Protein AF-A0A4P5V3B8-F1 (afdb_monomer)

Mean predicted aligned error: 10.24 Å

Sequence (265 aa):
MTEMAHPVAQIATASLPHTSARVLYAIPGIWTDTWFDEPDAWWAWVCTFAGWSMDDWHRFRSRWATAGSDARRLLSIETGITFFDWRRLPGGSTFASVDRAVATVAADLRLMNPGTSVTLIGHSKGGSVIKHLLIAAHRATETDLPVPWDGGATLRHGICIDAPLDLIREAGSIMFGIRPRIWPASRPGVPVACATINNWYDPSGGRLAGVPNYQVRTWNDNFHPWPPHGMKSGLARRVLGDLGAGPSLVVTNADTVSLSSSVSG

Structure (mmCIF, N/CA/C/O backbone):
data_AF-A0A4P5V3B8-F1
#
_entry.id   AF-A0A4P5V3B8-F1
#
loop_
_atom_site.group_PDB
_atom_site.id
_atom_site.type_symbol
_atom_site.label_atom_id
_atom_site.label_alt_id
_atom_site.label_comp_id
_atom_site.label_asym_id
_atom_site.label_entity_id
_atom_site.label_seq_id
_atom_site.pdbx_PDB_ins_code
_atom_site.Cartn_x
_atom_site.Cartn_y
_atom_site.Cartn_z
_atom_site.occupancy
_atom_site.B_iso_or_equiv
_atom_site.auth_seq_id
_atom_site.auth_comp_id
_atom_site.auth_asym_id
_atom_site.auth_atom_id
_atom_site.pdbx_PDB_model_num
ATOM 1 N N . MET A 1 1 ? -38.284 33.968 -39.971 1.00 41.19 1 MET A N 1
ATOM 2 C CA . MET A 1 1 ? -37.162 33.035 -40.193 1.00 41.19 1 MET A CA 1
ATOM 3 C C . MET A 1 1 ? -36.468 32.893 -38.859 1.00 41.19 1 MET A C 1
ATOM 5 O O . MET A 1 1 ? -35.780 33.812 -38.444 1.00 41.19 1 MET A O 1
ATOM 9 N N . THR A 1 2 ? -36.793 31.829 -38.138 1.00 38.84 2 THR A N 1
ATOM 10 C CA . THR A 1 2 ? -36.410 31.621 -36.739 1.00 38.84 2 THR A CA 1
ATOM 11 C C . THR A 1 2 ? -35.733 30.259 -36.700 1.00 38.84 2 THR A C 1
ATOM 13 O O . THR A 1 2 ? -36.395 29.245 -36.909 1.00 38.84 2 THR A O 1
ATOM 16 N N . GLU A 1 3 ? -34.408 30.250 -36.556 1.00 34.34 3 GLU A N 1
ATOM 17 C CA . GLU A 1 3 ? -33.619 29.029 -36.390 1.00 34.34 3 GLU A CA 1
ATOM 18 C C . GLU A 1 3 ? -34.042 28.329 -35.099 1.00 34.34 3 GLU A C 1
ATOM 20 O O . GLU A 1 3 ? -33.964 28.894 -34.008 1.00 34.34 3 GLU A O 1
ATOM 25 N N . MET A 1 4 ? -34.524 27.095 -35.234 1.00 37.69 4 MET A N 1
ATOM 26 C CA . MET A 1 4 ? -34.794 26.227 -34.099 1.00 37.69 4 MET A CA 1
ATOM 27 C C . MET A 1 4 ? -33.488 25.575 -33.656 1.00 37.69 4 MET A C 1
ATOM 29 O O . MET A 1 4 ? -32.886 24.796 -34.392 1.00 37.69 4 MET A O 1
ATOM 33 N N . ALA A 1 5 ? -33.071 25.893 -32.433 1.00 38.62 5 ALA A N 1
ATOM 34 C CA . ALA A 1 5 ? -32.013 25.189 -31.733 1.00 38.62 5 ALA A CA 1
ATOM 35 C C . ALA A 1 5 ? -32.397 23.710 -31.556 1.00 38.62 5 ALA A C 1
ATOM 37 O O . ALA A 1 5 ? -33.456 23.386 -31.013 1.00 38.62 5 ALA A O 1
ATOM 38 N N . HIS A 1 6 ? -31.527 22.810 -32.012 1.00 36.12 6 HIS A N 1
ATOM 39 C CA . HIS A 1 6 ? -31.638 21.384 -31.732 1.00 36.12 6 HIS A CA 1
ATOM 40 C C . HIS A 1 6 ? -31.463 21.122 -30.227 1.00 36.12 6 HIS A C 1
ATOM 42 O O . HIS A 1 6 ? -30.529 21.657 -29.623 1.00 36.12 6 HIS A O 1
ATOM 48 N N . PRO A 1 7 ? -32.299 20.274 -29.604 1.00 38.28 7 PRO A N 1
ATOM 49 C CA . PRO A 1 7 ? -32.068 19.853 -28.234 1.00 38.28 7 PRO A CA 1
ATOM 50 C C . PRO A 1 7 ? -30.856 18.916 -28.202 1.00 38.28 7 PRO A C 1
ATOM 52 O O . PRO A 1 7 ? -30.884 17.812 -28.747 1.00 38.28 7 PRO A O 1
ATOM 55 N N . VAL A 1 8 ? -29.781 19.370 -27.557 1.00 38.56 8 VAL A N 1
ATOM 56 C CA . VAL A 1 8 ? -28.660 18.519 -27.153 1.00 38.56 8 VAL A CA 1
ATOM 57 C C . VAL A 1 8 ? -29.218 17.502 -26.166 1.00 38.56 8 VAL A C 1
ATOM 59 O O . VAL A 1 8 ? -29.580 17.848 -25.041 1.00 38.56 8 VAL A O 1
ATOM 62 N N . ALA A 1 9 ? -29.327 16.252 -26.608 1.00 37.16 9 ALA A N 1
ATOM 63 C CA . ALA A 1 9 ? -29.662 15.139 -25.742 1.00 37.16 9 ALA A CA 1
ATOM 64 C C . ALA A 1 9 ? -28.636 15.094 -24.601 1.00 37.16 9 ALA A C 1
ATOM 66 O O . ALA A 1 9 ? -27.455 14.814 -24.816 1.00 37.16 9 ALA A O 1
ATOM 67 N N . GLN A 1 10 ? -29.093 15.403 -23.386 1.00 33.84 10 GLN A N 1
ATOM 68 C CA . GLN A 1 10 ? -28.376 15.095 -22.160 1.00 33.84 10 GLN A CA 1
ATOM 69 C C . GLN A 1 10 ? -28.166 13.583 -22.132 1.00 33.84 10 GLN A C 1
ATOM 71 O O . GLN A 1 10 ? -29.083 12.819 -21.833 1.00 33.84 10 GLN A O 1
ATOM 76 N N . ILE A 1 11 ? -26.953 13.143 -22.466 1.00 35.41 11 ILE A N 1
ATOM 77 C CA . ILE A 1 11 ? -26.503 11.802 -22.125 1.00 35.41 11 ILE A CA 1
ATOM 78 C C . ILE A 1 11 ? -26.427 11.797 -20.605 1.00 35.41 11 ILE A C 1
ATOM 80 O O . ILE A 1 11 ? -25.498 12.341 -20.009 1.00 35.41 11 ILE A O 1
ATOM 84 N N . ALA A 1 12 ? -27.463 11.236 -19.988 1.00 33.16 12 ALA A N 1
ATOM 85 C CA . ALA A 1 12 ? -27.434 10.837 -18.601 1.00 33.16 12 ALA A CA 1
ATOM 86 C C . ALA A 1 12 ? -26.167 9.999 -18.404 1.00 33.16 12 ALA A C 1
ATOM 88 O O . ALA A 1 12 ? -26.035 8.905 -18.955 1.00 33.16 12 ALA A O 1
ATOM 89 N N . THR A 1 13 ? -25.214 10.539 -17.647 1.00 34.50 13 THR A N 1
ATOM 90 C CA . THR A 1 13 ? -24.135 9.768 -17.040 1.00 34.50 13 THR A CA 1
ATOM 91 C C . THR A 1 13 ? -24.798 8.756 -16.123 1.00 34.50 13 THR A C 1
ATOM 93 O O . THR A 1 13 ? -25.076 9.040 -14.959 1.00 34.50 13 THR A O 1
ATOM 96 N N . ALA A 1 14 ? -25.126 7.596 -16.685 1.00 35.62 14 ALA A N 1
ATOM 97 C CA . ALA A 1 14 ? -25.505 6.430 -15.926 1.00 35.62 14 ALA A CA 1
ATOM 98 C C . ALA A 1 14 ? -24.350 6.146 -14.962 1.00 35.62 14 ALA A C 1
ATOM 100 O O . ALA A 1 14 ? -23.243 5.803 -15.381 1.00 35.62 14 ALA A O 1
ATOM 101 N N . SER A 1 15 ? -24.599 6.376 -13.675 1.00 40.66 15 SER A N 1
ATOM 102 C CA . SER A 1 15 ? -23.748 5.946 -12.576 1.00 40.66 15 SER A CA 1
ATOM 103 C C . SER A 1 15 ? -23.400 4.479 -12.799 1.00 40.66 15 SER A C 1
ATOM 105 O O . SER A 1 15 ? -24.289 3.638 -12.731 1.00 40.66 15 SER A O 1
ATOM 107 N N . LEU A 1 16 ? -22.138 4.176 -13.111 1.00 36.56 16 LEU A N 1
ATOM 108 C CA . LEU A 1 16 ? -21.665 2.802 -13.271 1.00 36.56 16 LEU A CA 1
ATOM 109 C C . LEU A 1 16 ? -21.758 2.093 -11.909 1.00 36.56 16 LEU A C 1
ATOM 111 O O . LEU A 1 16 ? -20.974 2.428 -11.015 1.00 36.56 16 LEU A O 1
ATOM 115 N N . PRO A 1 17 ? -22.668 1.122 -11.700 1.00 44.53 17 PRO A N 1
ATOM 116 C CA . PRO A 1 17 ? -22.753 0.398 -10.449 1.00 44.53 17 PRO A CA 1
ATOM 117 C C . PRO A 1 17 ? -22.021 -0.934 -10.618 1.00 44.53 17 PRO A C 1
ATOM 119 O O . PRO A 1 17 ? -22.572 -1.889 -11.150 1.00 44.53 17 PRO A O 1
ATOM 122 N N . HIS A 1 18 ? -20.750 -0.945 -10.217 1.00 44.56 18 HIS A N 1
ATOM 123 C CA . HIS A 1 18 ? -20.099 -1.993 -9.417 1.00 44.56 18 HIS A CA 1
ATOM 124 C C . HIS A 1 18 ? -18.609 -1.643 -9.271 1.00 44.56 18 HIS A C 1
ATOM 126 O O . HIS A 1 18 ? -17.730 -2.195 -9.923 1.00 44.56 18 HIS A O 1
ATOM 132 N N . THR A 1 19 ? -18.336 -0.667 -8.405 1.00 55.19 19 THR A N 1
ATOM 133 C CA . THR A 1 19 ? -17.006 -0.365 -7.865 1.00 55.19 19 THR A CA 1
ATOM 134 C C . THR A 1 19 ? -16.699 -1.390 -6.778 1.00 55.19 19 THR A C 1
ATOM 136 O O . THR A 1 19 ? -17.484 -1.484 -5.833 1.00 55.19 19 THR A O 1
ATOM 139 N N . SER A 1 20 ? -15.627 -2.178 -6.887 1.00 65.25 20 SER A N 1
ATOM 140 C CA . SER A 1 20 ? -15.327 -3.218 -5.890 1.00 65.25 20 SER A CA 1
ATOM 141 C C . SER A 1 20 ? -15.399 -2.667 -4.457 1.00 65.25 20 SER A C 1
ATOM 143 O O . SER A 1 20 ? -14.688 -1.727 -4.105 1.00 65.25 20 SER A O 1
ATOM 145 N N . ALA A 1 21 ? -16.237 -3.268 -3.603 1.00 84.00 21 ALA A N 1
ATOM 146 C CA . ALA A 1 21 ? -16.385 -2.865 -2.199 1.00 84.00 21 ALA A CA 1
ATOM 147 C C . ALA A 1 21 ? -15.111 -3.121 -1.369 1.00 84.00 21 ALA A C 1
ATOM 149 O O . ALA A 1 21 ? -15.012 -2.710 -0.210 1.00 84.00 21 ALA A O 1
ATOM 150 N N . ARG A 1 22 ? -14.136 -3.828 -1.952 1.00 92.69 22 ARG A N 1
ATOM 151 C CA . ARG A 1 22 ? -12.870 -4.199 -1.333 1.00 92.69 22 ARG A CA 1
ATOM 152 C C . ARG A 1 22 ? -11.717 -3.900 -2.278 1.00 92.69 22 ARG A C 1
ATOM 154 O O . ARG A 1 22 ? -11.756 -4.288 -3.442 1.00 92.69 22 ARG A O 1
ATOM 161 N N . VAL A 1 23 ? -10.676 -3.265 -1.756 1.00 96.25 23 VAL A N 1
ATOM 162 C CA . VAL A 1 23 ? -9.493 -2.888 -2.533 1.00 96.25 23 VAL A CA 1
ATOM 163 C C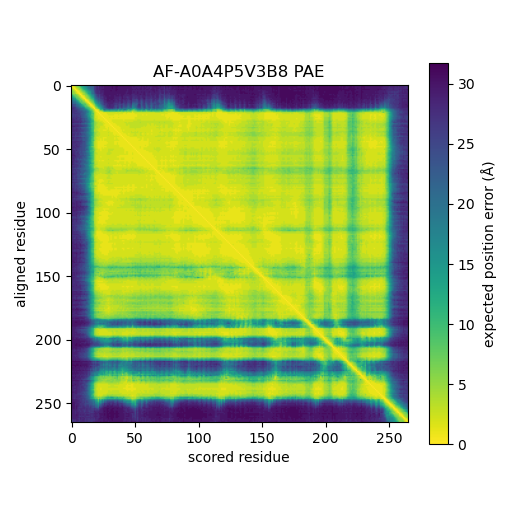 . VAL A 1 23 ? -8.231 -3.451 -1.894 1.00 96.25 23 VAL A C 1
ATOM 165 O O . VAL A 1 23 ? -8.017 -3.288 -0.690 1.00 96.25 23 VAL A O 1
ATOM 168 N N . LEU A 1 24 ? -7.382 -4.079 -2.706 1.00 97.69 24 LEU A N 1
ATOM 169 C CA . LEU A 1 24 ? -5.985 -4.343 -2.382 1.00 97.69 24 LEU A CA 1
ATOM 170 C C . LEU A 1 24 ? -5.138 -3.235 -3.003 1.00 97.69 24 LEU A C 1
ATOM 172 O O . LEU A 1 24 ? -5.093 -3.090 -4.223 1.00 97.69 24 LEU A O 1
ATOM 176 N N . TYR A 1 25 ? -4.457 -2.470 -2.158 1.00 98.25 25 TYR A N 1
ATOM 177 C CA . TYR A 1 25 ? -3.548 -1.416 -2.589 1.00 98.25 25 TYR A CA 1
ATOM 178 C C . TYR A 1 25 ? -2.114 -1.850 -2.280 1.00 98.25 25 TYR A C 1
ATOM 180 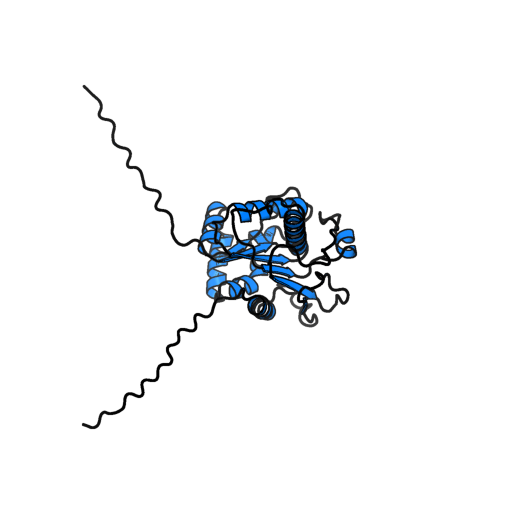O O . TYR A 1 25 ? -1.690 -1.878 -1.121 1.00 98.25 25 TYR A O 1
ATOM 188 N N . ALA A 1 26 ? -1.359 -2.171 -3.326 1.00 97.94 26 ALA A N 1
ATOM 189 C CA . ALA A 1 26 ? 0.020 -2.621 -3.232 1.00 97.94 26 ALA A CA 1
ATOM 190 C C . ALA A 1 26 ? 1.022 -1.471 -3.417 1.00 97.94 26 ALA A C 1
ATOM 192 O O . ALA A 1 26 ? 0.969 -0.728 -4.397 1.00 97.94 26 ALA A O 1
ATOM 193 N N . ILE A 1 27 ? 1.954 -1.335 -2.474 1.00 98.31 27 ILE A N 1
ATOM 194 C CA . ILE A 1 27 ? 2.962 -0.273 -2.415 1.00 98.31 27 ILE A CA 1
ATOM 195 C C . ILE A 1 27 ? 4.351 -0.925 -2.488 1.00 98.31 27 ILE A C 1
ATOM 197 O O . ILE A 1 27 ? 4.759 -1.611 -1.544 1.00 98.31 27 ILE A O 1
ATOM 201 N N . PRO A 1 28 ? 5.097 -0.759 -3.592 1.00 95.38 28 PRO A N 1
ATOM 202 C CA . PRO A 1 28 ? 6.369 -1.441 -3.769 1.00 95.38 28 PRO A CA 1
ATOM 203 C C . PRO A 1 28 ? 7.528 -0.682 -3.100 1.00 95.38 28 PRO A C 1
ATOM 205 O O . PRO A 1 28 ? 7.344 0.383 -2.505 1.00 95.38 28 PRO A O 1
ATOM 208 N N . GLY A 1 29 ? 8.719 -1.284 -3.135 1.00 93.50 29 GLY A N 1
ATOM 209 C CA . GLY A 1 29 ? 9.908 -0.838 -2.402 1.00 93.50 29 GLY A CA 1
ATOM 210 C C . GLY A 1 29 ? 10.818 0.124 -3.173 1.00 93.50 29 GLY A C 1
ATOM 211 O O . GLY A 1 29 ? 10.406 0.790 -4.113 1.00 93.50 29 GLY A O 1
ATOM 212 N N . ILE A 1 30 ? 12.089 0.185 -2.784 1.00 91.31 30 ILE A N 1
ATOM 213 C CA . ILE A 1 30 ? 13.141 0.925 -3.508 1.00 91.31 30 ILE A CA 1
ATOM 214 C C . ILE A 1 30 ? 13.493 0.169 -4.804 1.00 91.31 30 ILE A C 1
ATOM 216 O O . ILE A 1 30 ? 13.483 -1.059 -4.798 1.00 91.31 30 ILE A O 1
ATOM 220 N N . TRP A 1 31 ? 13.816 0.886 -5.889 1.00 92.62 31 TRP A N 1
ATOM 221 C CA . TRP A 1 31 ? 14.166 0.323 -7.210 1.00 92.62 31 TRP A CA 1
ATOM 222 C C . TRP A 1 31 ? 13.049 -0.507 -7.858 1.00 92.62 31 TRP A C 1
ATOM 224 O O . TRP A 1 31 ? 13.298 -1.520 -8.507 1.00 92.62 31 TRP A O 1
ATOM 234 N N . THR A 1 32 ? 11.801 -0.080 -7.677 1.00 92.75 32 THR A N 1
ATOM 235 C CA . THR A 1 32 ? 10.615 -0.818 -8.140 1.00 92.75 32 THR A CA 1
ATOM 236 C C . THR A 1 32 ? 9.685 0.013 -9.018 1.00 92.75 32 THR A C 1
ATOM 238 O O . THR A 1 32 ? 8.517 -0.330 -9.166 1.00 92.75 32 THR A O 1
ATOM 241 N N . ASP A 1 33 ? 10.173 1.096 -9.632 1.00 93.81 33 ASP A N 1
ATOM 242 C CA . ASP A 1 33 ? 9.346 1.932 -10.519 1.00 93.81 33 ASP A CA 1
ATOM 243 C C . ASP A 1 33 ? 8.686 1.110 -11.644 1.00 93.81 33 ASP A C 1
ATOM 245 O O . ASP A 1 33 ? 7.536 1.357 -12.002 1.00 93.81 33 ASP A O 1
ATOM 249 N N . THR A 1 34 ? 9.371 0.075 -12.143 1.00 92.44 34 THR A N 1
ATOM 250 C CA . THR A 1 34 ? 8.844 -0.841 -13.166 1.00 92.44 34 THR A CA 1
ATOM 251 C C . THR A 1 34 ? 7.713 -1.738 -12.667 1.00 92.44 34 THR A C 1
ATOM 253 O O . THR A 1 34 ? 6.922 -2.206 -13.478 1.00 92.44 34 THR A O 1
ATOM 256 N N . TRP A 1 35 ? 7.564 -1.956 -11.355 1.00 92.94 35 TRP A N 1
ATOM 257 C CA . TRP A 1 35 ? 6.517 -2.833 -10.810 1.00 92.94 35 TRP A CA 1
ATOM 258 C C . TRP A 1 35 ? 5.118 -2.251 -10.981 1.00 92.94 35 TRP A C 1
ATOM 260 O O . TRP A 1 35 ? 4.134 -2.977 -10.854 1.00 92.94 35 TRP A O 1
ATOM 270 N N . PHE A 1 36 ? 5.014 -0.947 -11.248 1.00 94.31 36 PHE A N 1
ATOM 271 C CA . PHE A 1 36 ? 3.742 -0.370 -11.645 1.00 94.31 36 PHE A CA 1
ATOM 272 C C . PHE A 1 36 ? 3.322 -0.848 -13.035 1.00 94.31 36 PHE A C 1
ATOM 274 O O . PHE A 1 36 ? 2.140 -1.072 -13.241 1.00 94.31 36 PHE A O 1
ATOM 281 N N . ASP A 1 37 ? 4.243 -1.014 -13.987 1.00 93.38 37 ASP A N 1
ATOM 282 C CA . ASP A 1 37 ? 3.921 -1.516 -15.331 1.00 93.38 37 ASP A CA 1
ATOM 283 C C . ASP A 1 37 ? 3.880 -3.053 -15.365 1.00 93.38 37 ASP A C 1
ATOM 285 O O . ASP A 1 37 ? 3.039 -3.648 -16.041 1.00 93.38 37 ASP A O 1
ATOM 289 N N . GLU A 1 38 ? 4.744 -3.690 -14.572 1.00 91.75 38 GLU A N 1
ATOM 290 C CA . GLU A 1 38 ? 4.935 -5.137 -14.480 1.00 91.75 38 GLU A CA 1
ATOM 291 C C . GLU A 1 38 ? 4.696 -5.627 -13.038 1.00 91.75 38 GLU A C 1
ATOM 293 O O . GLU A 1 38 ? 5.644 -5.888 -12.291 1.00 91.75 38 GLU A O 1
ATOM 298 N N . PRO A 1 39 ? 3.431 -5.781 -12.604 1.00 92.31 39 PRO A N 1
ATOM 299 C CA . PRO A 1 39 ? 3.092 -6.053 -11.205 1.00 92.31 39 PRO A CA 1
ATOM 300 C C . PRO A 1 39 ? 3.329 -7.507 -10.763 1.00 92.31 39 PRO A C 1
ATOM 302 O O . PRO A 1 39 ? 2.718 -7.969 -9.799 1.00 92.31 39 PRO A O 1
ATOM 305 N N . ASP A 1 40 ? 4.219 -8.245 -11.432 1.00 90.25 40 ASP A N 1
ATOM 306 C CA . ASP A 1 40 ? 4.459 -9.672 -11.191 1.00 90.25 40 ASP A CA 1
ATOM 307 C C . ASP A 1 40 ? 4.832 -9.993 -9.760 1.00 90.25 40 ASP A C 1
ATOM 309 O O . ASP A 1 40 ? 4.419 -11.027 -9.252 1.00 90.25 40 ASP A O 1
ATOM 313 N N . ALA A 1 41 ? 5.534 -9.101 -9.066 1.00 88.69 41 ALA A N 1
ATOM 314 C CA . ALA A 1 41 ? 5.856 -9.298 -7.657 1.00 88.69 41 ALA A CA 1
ATOM 315 C C . ALA A 1 41 ? 4.616 -9.625 -6.803 1.00 88.69 41 ALA A C 1
ATOM 317 O O . ALA A 1 41 ? 4.709 -10.351 -5.816 1.00 88.69 41 ALA A O 1
ATOM 318 N N . TRP A 1 42 ? 3.453 -9.094 -7.188 1.00 93.06 42 TRP A N 1
ATOM 319 C CA . TRP A 1 42 ? 2.217 -9.132 -6.416 1.00 93.06 42 TRP A CA 1
ATOM 320 C C . TRP A 1 42 ? 1.284 -10.286 -6.774 1.00 93.06 42 TRP A C 1
ATOM 322 O O . TRP A 1 42 ? 0.255 -10.421 -6.109 1.00 93.06 42 TRP A O 1
ATOM 332 N N . TRP A 1 43 ? 1.616 -11.121 -7.769 1.00 93.00 43 TRP A N 1
ATOM 333 C CA . TRP A 1 43 ? 0.696 -12.124 -8.328 1.00 93.00 43 TRP A CA 1
ATOM 334 C C . TRP A 1 43 ? 0.022 -12.969 -7.241 1.00 93.00 43 TRP A C 1
ATOM 336 O O . TRP A 1 43 ? -1.196 -13.121 -7.222 1.00 93.00 43 TRP A O 1
ATOM 346 N N . ALA A 1 44 ? 0.803 -13.450 -6.273 1.00 91.19 44 ALA A N 1
ATOM 347 C CA . ALA A 1 44 ? 0.341 -14.317 -5.199 1.00 91.19 44 ALA A CA 1
ATOM 348 C C . ALA A 1 44 ? -0.668 -13.625 -4.272 1.00 91.19 44 ALA A C 1
ATOM 350 O O . ALA A 1 44 ? -1.662 -14.233 -3.865 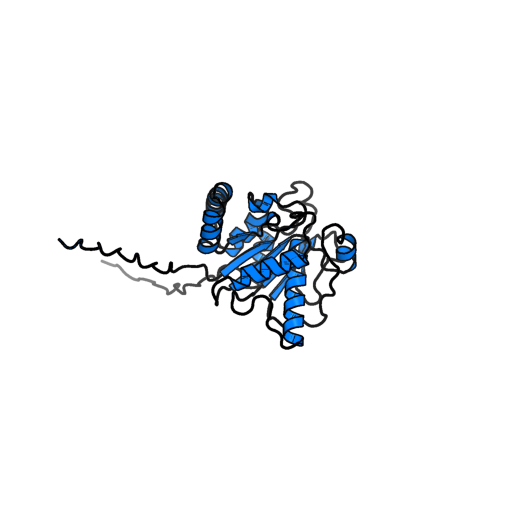1.00 91.19 44 ALA A O 1
ATOM 351 N N . TRP A 1 45 ? -0.410 -12.361 -3.939 1.00 94.94 45 TRP A N 1
ATOM 352 C CA . TRP A 1 45 ? -1.269 -11.546 -3.085 1.00 94.94 45 TRP A CA 1
ATOM 353 C C . TRP A 1 45 ? -2.552 -11.154 -3.800 1.00 94.94 45 TRP A C 1
ATOM 355 O O . TRP A 1 45 ? -3.624 -11.292 -3.219 1.00 94.94 45 TRP A O 1
ATOM 365 N N . VAL A 1 46 ? -2.448 -10.752 -5.067 1.00 95.50 46 VAL A N 1
ATOM 366 C CA . VAL A 1 46 ? -3.599 -10.430 -5.916 1.00 95.50 46 VAL A CA 1
ATOM 367 C C . VAL A 1 46 ? -4.486 -11.659 -6.093 1.00 95.50 46 VAL A C 1
ATOM 369 O O . VAL A 1 46 ? -5.674 -11.585 -5.789 1.00 95.50 46 VAL A O 1
ATOM 372 N N . CYS A 1 47 ? -3.913 -12.806 -6.477 1.00 94.00 47 CYS A N 1
ATOM 373 C CA . CYS A 1 47 ? -4.675 -14.041 -6.660 1.00 94.00 47 CYS A CA 1
ATOM 374 C C . CYS A 1 47 ? -5.398 -14.456 -5.384 1.00 94.00 47 CYS A C 1
ATOM 376 O O . CYS A 1 47 ? -6.581 -14.781 -5.402 1.00 94.00 47 CYS A O 1
ATOM 378 N N . THR A 1 48 ? -4.700 -14.400 -4.251 1.00 93.62 48 THR A N 1
ATOM 379 C CA . THR A 1 48 ? -5.286 -14.784 -2.967 1.00 93.62 48 THR A CA 1
ATOM 380 C C . THR A 1 48 ? -6.380 -13.814 -2.526 1.00 93.62 48 THR A C 1
ATOM 382 O O . THR A 1 48 ? -7.427 -14.257 -2.067 1.00 93.62 48 THR A O 1
ATOM 385 N N . PHE A 1 49 ? -6.153 -12.504 -2.646 1.00 94.94 49 PHE A N 1
ATOM 386 C CA . PHE A 1 49 ? -7.110 -11.483 -2.223 1.00 94.94 49 PHE A CA 1
ATOM 387 C C . PHE A 1 49 ? -8.385 -11.511 -3.066 1.00 94.94 49 PHE A C 1
ATOM 389 O O . PHE A 1 49 ? -9.485 -11.474 -2.518 1.00 94.94 49 PHE A O 1
ATOM 396 N N . ALA A 1 50 ? -8.227 -11.595 -4.387 1.00 93.06 50 ALA A N 1
ATOM 397 C CA . ALA A 1 50 ? -9.332 -11.560 -5.335 1.00 93.06 50 ALA A CA 1
ATOM 398 C C . ALA A 1 50 ? -9.990 -12.934 -5.557 1.00 93.06 50 ALA A C 1
ATOM 400 O O . ALA A 1 50 ? -11.043 -13.011 -6.183 1.00 93.06 50 ALA A O 1
ATOM 401 N N . GLY A 1 51 ? -9.385 -14.018 -5.056 1.00 92.62 51 GLY A N 1
ATOM 402 C CA . GLY A 1 51 ?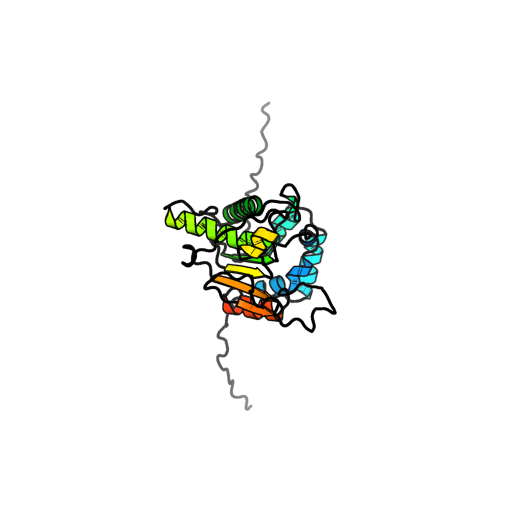 -9.828 -15.386 -5.338 1.00 92.62 51 GLY A CA 1
ATOM 403 C C . GLY A 1 51 ? -9.599 -15.801 -6.795 1.00 92.62 51 GLY A C 1
ATOM 404 O O . GLY A 1 51 ? -10.334 -16.633 -7.316 1.00 92.62 51 GLY A O 1
ATOM 405 N N . TRP A 1 52 ? -8.614 -15.199 -7.462 1.00 93.94 52 TRP A N 1
ATOM 406 C CA . TRP A 1 52 ? -8.323 -15.432 -8.874 1.00 93.94 52 TRP A CA 1
ATOM 407 C C . TRP A 1 52 ? -7.506 -16.700 -9.100 1.00 93.94 52 TRP A C 1
ATOM 409 O O . TRP A 1 52 ? -6.626 -17.057 -8.309 1.00 93.94 52 TRP A O 1
ATOM 419 N N . SER A 1 53 ? -7.768 -17.338 -10.238 1.00 93.62 53 SER A N 1
ATOM 420 C CA . SER A 1 53 ? -6.881 -18.347 -10.808 1.00 93.62 53 SER A CA 1
ATOM 421 C C . SER A 1 53 ? -5.627 -17.704 -11.420 1.00 93.62 53 SER A C 1
ATOM 423 O O . SER A 1 53 ? -5.546 -16.486 -11.601 1.00 93.62 53 SER A O 1
ATOM 425 N N . MET A 1 54 ? -4.642 -18.528 -11.792 1.00 91.56 54 MET A N 1
ATOM 426 C CA . MET A 1 54 ? -3.485 -18.045 -12.557 1.00 91.56 54 MET A CA 1
ATOM 427 C C . MET A 1 54 ? -3.886 -17.484 -13.928 1.00 91.56 54 MET A C 1
ATOM 429 O O . MET A 1 54 ? -3.289 -16.509 -14.378 1.00 91.56 54 MET A O 1
ATOM 433 N N . ASP A 1 55 ? -4.917 -18.039 -14.567 1.00 96.25 55 ASP A N 1
ATOM 434 C CA . ASP A 1 55 ? -5.403 -17.552 -15.862 1.00 96.25 55 ASP A CA 1
ATOM 435 C C . ASP A 1 55 ? -6.032 -16.159 -15.742 1.00 96.25 55 ASP A C 1
ATOM 437 O O . ASP A 1 55 ? -5.781 -15.283 -16.575 1.00 96.25 55 ASP A O 1
ATOM 441 N N . ASP A 1 56 ? -6.795 -15.918 -14.671 1.00 96.44 56 ASP A N 1
ATOM 442 C CA . ASP A 1 56 ? -7.352 -14.596 -14.365 1.00 96.44 56 ASP A CA 1
ATOM 443 C C . ASP A 1 56 ? -6.239 -13.576 -14.112 1.00 96.44 56 ASP A C 1
ATOM 445 O O . ASP A 1 56 ? -6.290 -12.460 -14.638 1.00 96.44 56 ASP A O 1
ATOM 449 N N . TRP A 1 57 ? -5.192 -13.973 -13.380 1.00 95.38 57 TRP A N 1
ATOM 450 C CA . TRP A 1 57 ? -3.999 -13.148 -13.194 1.00 95.38 57 TRP A CA 1
ATOM 451 C C . TRP A 1 57 ? -3.322 -12.808 -14.520 1.00 95.38 57 TRP A C 1
ATOM 453 O O . TRP A 1 57 ? -3.055 -11.636 -14.784 1.00 95.38 57 TRP A O 1
ATOM 463 N N . HIS A 1 58 ? -3.063 -13.797 -15.377 1.00 95.50 58 HIS A N 1
ATOM 464 C CA . HIS A 1 58 ? -2.426 -13.561 -16.671 1.00 95.50 58 HIS A CA 1
ATOM 465 C C . HIS A 1 58 ? -3.269 -12.639 -17.559 1.00 95.50 58 HIS A C 1
ATOM 467 O O . HIS A 1 58 ? -2.723 -11.726 -18.187 1.00 95.50 58 HIS A O 1
ATOM 473 N N . ARG A 1 59 ? -4.598 -12.805 -17.555 1.00 96.31 59 ARG A N 1
ATOM 474 C CA . ARG A 1 59 ? -5.527 -11.919 -18.269 1.00 96.31 59 ARG A CA 1
ATOM 475 C C . ARG A 1 59 ? -5.475 -10.493 -17.724 1.00 96.31 59 ARG A C 1
ATOM 477 O O . ARG A 1 59 ? -5.342 -9.550 -18.505 1.00 96.31 59 ARG A O 1
ATOM 484 N N . PHE A 1 60 ? -5.560 -10.325 -16.405 1.00 96.88 60 PHE A N 1
ATOM 485 C CA . PHE A 1 60 ? -5.455 -9.020 -15.752 1.00 96.88 60 PHE A CA 1
ATOM 486 C C . PHE A 1 60 ? -4.120 -8.345 -16.070 1.00 96.88 60 PHE A C 1
ATOM 488 O O . PHE A 1 60 ? -4.103 -7.211 -16.543 1.00 96.88 60 PHE A O 1
ATOM 495 N N . ARG A 1 61 ? -3.006 -9.056 -15.876 1.00 95.69 61 ARG A N 1
ATOM 496 C CA . ARG A 1 61 ? -1.652 -8.554 -16.121 1.00 95.69 61 ARG A CA 1
ATOM 497 C C . ARG A 1 61 ? -1.470 -8.113 -17.571 1.00 95.69 61 ARG A C 1
ATOM 499 O O . ARG A 1 61 ? -0.919 -7.044 -17.809 1.00 95.69 61 ARG A O 1
ATOM 506 N N . SER A 1 62 ? -1.932 -8.909 -18.536 1.00 95.56 62 SER A N 1
ATOM 507 C CA . SER A 1 62 ? -1.830 -8.575 -19.962 1.00 95.56 62 SER A CA 1
ATOM 508 C C . SER A 1 62 ? -2.592 -7.286 -20.303 1.00 95.56 62 SER A C 1
ATOM 510 O O . SER A 1 62 ? -2.043 -6.398 -20.964 1.00 95.56 62 SER A O 1
ATOM 512 N N . ARG A 1 63 ? -3.819 -7.134 -19.776 1.00 96.25 63 ARG A N 1
ATOM 513 C CA . ARG A 1 63 ? -4.600 -5.888 -19.889 1.00 96.25 63 ARG A CA 1
ATOM 514 C C . ARG A 1 63 ? -3.873 -4.718 -19.228 1.00 96.25 63 ARG A C 1
ATOM 516 O O . ARG A 1 63 ? -3.793 -3.645 -19.810 1.00 96.25 63 ARG A O 1
ATOM 523 N N . TRP A 1 64 ? -3.329 -4.920 -18.031 1.00 96.62 64 TRP A N 1
ATOM 524 C CA . TRP A 1 64 ? -2.645 -3.879 -17.268 1.00 96.62 64 TRP A CA 1
ATOM 525 C C . TRP A 1 64 ? -1.394 -3.356 -17.984 1.00 96.62 64 TRP A C 1
ATOM 527 O O . TRP A 1 64 ? -1.253 -2.148 -18.174 1.00 96.62 64 TRP A O 1
ATOM 537 N N . ALA A 1 65 ? -0.517 -4.256 -18.433 1.00 93.12 65 ALA A N 1
ATOM 538 C CA . ALA A 1 65 ? 0.757 -3.909 -19.061 1.00 93.12 65 ALA A CA 1
ATOM 539 C C . ALA A 1 65 ? 0.576 -3.066 -20.334 1.00 93.12 65 ALA A C 1
ATOM 541 O O . ALA A 1 65 ? 1.357 -2.152 -20.587 1.00 93.12 65 ALA A O 1
ATOM 542 N N . THR A 1 66 ? -0.486 -3.328 -21.099 1.00 93.12 66 THR A N 1
ATOM 543 C CA . THR A 1 66 ? -0.779 -2.642 -22.369 1.00 93.12 66 THR A CA 1
ATOM 544 C C . THR A 1 66 ? -1.693 -1.422 -22.224 1.00 93.12 66 THR A C 1
ATOM 546 O O . THR A 1 66 ? -1.785 -0.608 -23.141 1.00 93.12 66 THR A O 1
ATOM 549 N N . ALA A 1 67 ? -2.365 -1.265 -21.082 1.00 93.56 67 ALA A N 1
ATOM 550 C CA . ALA A 1 67 ? -3.283 -0.162 -20.834 1.00 93.56 67 ALA A CA 1
ATOM 551 C C . ALA A 1 67 ? -2.553 1.168 -20.574 1.00 93.56 67 ALA A C 1
ATOM 553 O O . ALA A 1 67 ? -1.575 1.226 -19.830 1.00 93.56 67 ALA A O 1
ATOM 554 N N . GLY A 1 68 ? -3.094 2.262 -21.122 1.00 93.06 68 GLY A N 1
ATOM 555 C CA . GLY A 1 68 ? -2.742 3.624 -20.710 1.00 93.06 68 GLY A CA 1
ATOM 556 C C . GLY A 1 68 ? -3.320 3.987 -19.334 1.00 93.06 68 GLY A C 1
ATOM 557 O O . GLY A 1 68 ? -4.128 3.246 -18.770 1.00 93.06 68 GLY A O 1
ATOM 558 N N . SER A 1 69 ? -2.944 5.150 -18.797 1.00 90.19 69 SER A N 1
ATOM 559 C CA . SER A 1 69 ? -3.269 5.561 -17.419 1.00 90.19 69 SER A CA 1
ATOM 560 C C . SER A 1 69 ? -4.764 5.522 -17.083 1.00 90.19 69 SER A C 1
ATOM 562 O O . SER A 1 69 ? -5.141 4.976 -16.047 1.00 90.19 69 SER A O 1
ATOM 564 N N . ASP A 1 70 ? -5.628 6.035 -17.964 1.00 92.06 70 ASP A N 1
ATOM 565 C CA . ASP A 1 70 ? -7.078 6.029 -17.730 1.00 92.06 70 ASP A CA 1
ATOM 566 C C . ASP A 1 70 ? -7.663 4.616 -17.738 1.00 92.06 70 ASP A C 1
ATOM 568 O O . ASP A 1 70 ? -8.491 4.278 -16.891 1.00 92.06 70 ASP A O 1
ATOM 572 N N . ALA A 1 71 ? -7.191 3.762 -18.648 1.00 93.38 71 ALA A N 1
ATOM 573 C CA . ALA A 1 71 ? -7.618 2.371 -18.724 1.00 93.38 71 ALA A CA 1
ATOM 574 C C . ALA A 1 71 ? -7.147 1.566 -17.501 1.00 93.38 71 ALA A C 1
ATOM 576 O O . ALA A 1 71 ? -7.916 0.768 -16.970 1.00 93.38 71 ALA A O 1
ATOM 577 N N . ARG A 1 72 ? -5.934 1.821 -16.990 1.00 95.06 72 ARG A N 1
ATOM 578 C CA . ARG A 1 72 ? -5.451 1.233 -15.727 1.00 95.06 72 ARG A CA 1
ATOM 579 C C . ARG A 1 72 ? -6.278 1.697 -14.534 1.00 95.06 72 ARG A C 1
ATOM 581 O O . ARG A 1 72 ? -6.651 0.875 -13.705 1.00 95.06 72 ARG A O 1
ATOM 588 N N . ARG A 1 73 ? -6.642 2.983 -14.473 1.00 91.81 73 ARG A N 1
ATOM 589 C CA . ARG A 1 73 ? -7.534 3.514 -13.429 1.00 91.81 73 ARG A CA 1
ATOM 590 C C . ARG A 1 73 ? -8.895 2.819 -13.446 1.00 91.81 73 ARG A C 1
ATOM 592 O O . ARG A 1 73 ? -9.379 2.414 -12.393 1.00 91.81 73 ARG A O 1
ATOM 599 N N . LEU A 1 74 ? -9.502 2.661 -14.623 1.00 91.81 74 LEU A N 1
ATOM 600 C CA . LEU A 1 74 ? -10.768 1.934 -14.770 1.00 91.81 74 LEU A CA 1
ATOM 601 C C . LEU A 1 74 ? -10.623 0.463 -14.368 1.00 91.81 74 LEU A C 1
ATOM 603 O O . LEU A 1 74 ? -11.469 -0.049 -13.642 1.00 91.81 74 LEU A O 1
ATOM 607 N N . LEU A 1 75 ? -9.525 -0.186 -14.761 1.00 94.19 75 LEU A N 1
ATOM 608 C CA . LEU A 1 75 ? -9.235 -1.570 -14.395 1.00 94.19 75 LEU A CA 1
ATOM 609 C C . LEU A 1 75 ? -9.057 -1.738 -12.876 1.00 94.19 75 LEU A C 1
ATOM 611 O O . LEU A 1 75 ? -9.559 -2.706 -12.308 1.00 94.19 75 LEU A O 1
ATOM 615 N N . SER A 1 76 ? -8.416 -0.783 -12.195 1.00 93.75 76 SER A N 1
ATOM 616 C CA . SER A 1 76 ? -8.332 -0.765 -10.728 1.00 93.75 76 SER A CA 1
ATOM 617 C C . SER A 1 76 ? -9.699 -0.642 -10.060 1.00 93.75 76 SER A C 1
ATOM 619 O O . SER A 1 76 ? -9.954 -1.317 -9.066 1.00 93.75 76 SER A O 1
ATOM 621 N N . ILE A 1 77 ? -10.597 0.179 -10.609 1.00 91.06 77 ILE A N 1
ATOM 622 C CA . ILE A 1 77 ? -11.969 0.330 -10.101 1.00 91.06 77 ILE A CA 1
ATOM 623 C C . ILE A 1 77 ? -12.782 -0.961 -10.306 1.00 91.06 77 ILE A C 1
ATOM 625 O O . ILE A 1 77 ? -13.472 -1.397 -9.383 1.00 91.06 77 ILE A O 1
ATOM 629 N N . GLU A 1 78 ? -12.679 -1.568 -11.494 1.00 91.56 78 GLU A N 1
ATOM 630 C CA . GLU A 1 78 ? -13.353 -2.820 -11.882 1.00 91.56 78 GLU A CA 1
ATOM 631 C C . GLU A 1 78 ? -12.933 -3.983 -10.972 1.00 91.56 78 GLU A C 1
ATOM 633 O O . GLU A 1 78 ? -13.767 -4.745 -10.494 1.00 91.56 78 GLU A O 1
ATOM 638 N N . THR A 1 79 ? -11.631 -4.109 -10.712 1.00 93.62 79 THR A N 1
ATOM 639 C CA . THR A 1 79 ? -11.054 -5.290 -10.045 1.00 93.62 79 THR A CA 1
ATOM 640 C C . THR A 1 79 ? -10.806 -5.114 -8.553 1.00 93.62 79 THR A C 1
ATOM 642 O O . THR A 1 79 ? -10.598 -6.097 -7.844 1.00 93.62 79 THR A O 1
ATOM 645 N N . GLY A 1 80 ? -10.779 -3.875 -8.061 1.00 94.69 80 GLY A N 1
ATOM 646 C CA . GLY A 1 80 ? -10.318 -3.567 -6.711 1.00 94.69 80 GLY A CA 1
ATOM 647 C C . GLY A 1 80 ? -8.812 -3.779 -6.511 1.00 94.69 80 GLY A C 1
ATOM 648 O O . GLY A 1 80 ? -8.369 -3.889 -5.369 1.00 94.69 80 GLY A O 1
ATOM 649 N N . ILE A 1 81 ? -8.015 -3.857 -7.581 1.00 96.94 81 ILE A N 1
ATOM 650 C CA . ILE A 1 81 ? -6.557 -4.022 -7.505 1.00 96.94 81 ILE A CA 1
ATOM 651 C C . ILE A 1 81 ? -5.865 -2.723 -7.915 1.00 96.94 81 ILE A C 1
ATOM 653 O O . ILE A 1 81 ? -5.989 -2.264 -9.052 1.00 96.94 81 ILE A O 1
ATOM 657 N N . THR A 1 82 ? -5.095 -2.147 -6.995 1.00 96.06 82 THR A N 1
ATOM 658 C CA . THR A 1 82 ? -4.392 -0.875 -7.198 1.00 96.06 82 THR A CA 1
ATOM 659 C C . THR A 1 82 ? -2.913 -1.024 -6.870 1.00 96.06 82 THR A C 1
ATOM 661 O O . THR A 1 82 ? -2.552 -1.589 -5.837 1.00 96.06 82 THR A O 1
ATOM 664 N N . PHE A 1 83 ? -2.052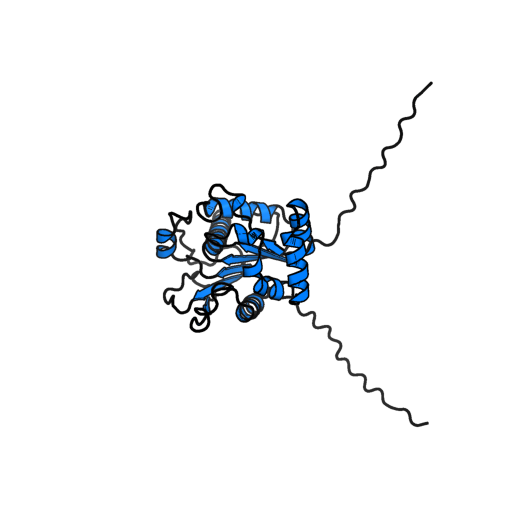 -0.464 -7.719 1.00 97.25 83 PHE A N 1
ATOM 665 C CA . PHE A 1 83 ? -0.608 -0.397 -7.498 1.00 97.25 83 PHE A CA 1
ATOM 666 C C . PHE A 1 83 ? -0.169 1.058 -7.329 1.00 97.25 83 PHE A C 1
ATOM 668 O O . PHE A 1 83 ? -0.561 1.927 -8.109 1.00 97.25 83 PHE A O 1
ATOM 675 N N . PHE A 1 84 ? 0.657 1.327 -6.319 1.00 97.88 84 PHE A N 1
ATOM 676 C CA . PHE A 1 84 ? 1.269 2.637 -6.130 1.00 97.88 84 PHE A CA 1
ATOM 677 C C . PHE A 1 84 ? 2.285 2.915 -7.243 1.00 97.88 84 PHE A C 1
ATOM 679 O O . PHE A 1 84 ? 3.222 2.138 -7.425 1.00 97.88 84 PHE A O 1
ATOM 686 N N . ASP A 1 85 ? 2.148 4.048 -7.933 1.00 97.00 85 ASP A N 1
ATOM 687 C CA . ASP A 1 85 ? 3.157 4.523 -8.883 1.00 97.00 85 ASP A CA 1
ATOM 688 C C . ASP A 1 85 ? 4.108 5.519 -8.207 1.00 97.00 85 ASP A C 1
ATOM 690 O O . ASP A 1 85 ? 3.773 6.692 -8.012 1.00 97.00 85 ASP A O 1
ATOM 694 N N . TRP A 1 86 ? 5.318 5.066 -7.873 1.00 97.56 86 TRP A N 1
ATOM 695 C CA . TRP A 1 86 ? 6.355 5.926 -7.302 1.00 97.56 86 TRP A CA 1
ATOM 696 C C . TRP A 1 86 ? 6.790 7.063 -8.231 1.00 97.56 86 TRP A C 1
ATOM 698 O O . TRP A 1 86 ? 7.251 8.094 -7.739 1.00 97.56 86 TRP A O 1
ATOM 708 N N . ARG A 1 87 ? 6.599 6.936 -9.548 1.00 96.50 87 ARG A N 1
ATOM 709 C CA . ARG A 1 87 ? 6.982 7.955 -10.540 1.00 96.50 87 ARG A CA 1
ATOM 710 C C . ARG A 1 87 ? 6.112 9.209 -10.458 1.00 96.50 87 ARG A C 1
ATOM 712 O O . ARG A 1 87 ? 6.498 10.252 -10.975 1.00 96.50 87 ARG A O 1
ATOM 719 N N . ARG A 1 88 ? 4.980 9.146 -9.741 1.00 95.56 88 ARG A N 1
ATOM 720 C CA . ARG A 1 88 ? 4.181 10.324 -9.348 1.00 95.56 88 ARG A CA 1
ATOM 721 C C . ARG A 1 88 ? 4.953 11.268 -8.423 1.00 95.56 88 ARG A C 1
ATOM 723 O O . ARG A 1 88 ? 4.533 12.407 -8.230 1.00 95.56 88 ARG A O 1
ATOM 730 N N . LEU A 1 89 ? 6.042 10.798 -7.814 1.00 97.62 89 LEU A N 1
ATOM 731 C CA . LEU A 1 89 ? 6.822 11.540 -6.835 1.00 97.62 89 LEU A CA 1
ATOM 732 C C . LEU A 1 89 ? 8.213 11.900 -7.374 1.00 97.62 89 LEU A C 1
ATOM 734 O O . LEU A 1 89 ? 8.863 11.071 -8.016 1.00 97.62 89 LEU A O 1
ATOM 738 N N . PRO A 1 90 ? 8.732 13.100 -7.051 1.00 96.31 90 PRO A N 1
ATOM 739 C CA . PRO A 1 90 ? 10.107 13.461 -7.377 1.00 96.31 90 PRO A CA 1
ATOM 740 C C . PRO A 1 90 ? 11.105 12.445 -6.810 1.00 96.31 90 PRO A C 1
ATOM 742 O O . PRO A 1 90 ? 11.081 12.145 -5.615 1.00 96.31 90 PRO A O 1
ATOM 745 N N . GLY A 1 91 ? 11.988 11.936 -7.671 1.00 94.88 91 GLY A N 1
ATOM 746 C CA . GLY A 1 91 ? 13.006 10.946 -7.309 1.00 94.88 91 GLY A CA 1
ATOM 747 C C . GLY A 1 91 ? 12.568 9.481 -7.415 1.00 94.88 91 GLY A C 1
ATOM 748 O O . GLY A 1 91 ? 13.390 8.606 -7.131 1.00 94.88 91 GLY A O 1
ATOM 749 N N . GLY A 1 92 ? 11.318 9.211 -7.815 1.00 97.25 92 GLY A N 1
ATOM 750 C CA . GLY A 1 92 ? 10.801 7.856 -8.031 1.00 97.25 92 GLY A CA 1
ATOM 751 C C . GLY A 1 92 ? 10.932 6.956 -6.803 1.00 97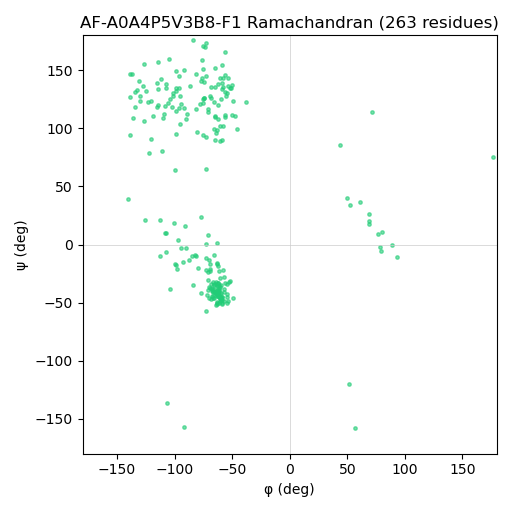.25 92 GLY A C 1
ATOM 752 O O . GLY A 1 92 ? 11.077 7.417 -5.666 1.00 97.25 92 GLY A O 1
ATOM 753 N N . SER A 1 93 ? 10.922 5.646 -7.022 1.00 95.81 93 SER A N 1
ATOM 754 C CA . SER A 1 93 ? 10.977 4.655 -5.941 1.00 95.81 93 SER A CA 1
ATOM 755 C C . SER A 1 93 ? 12.249 4.773 -5.099 1.00 95.81 93 SER A C 1
ATOM 757 O O . SER A 1 93 ? 12.232 4.524 -3.890 1.00 95.81 93 SER A O 1
ATOM 759 N N . THR A 1 94 ? 13.340 5.240 -5.706 1.00 95.56 94 THR A N 1
ATOM 760 C CA . THR A 1 94 ? 14.651 5.350 -5.066 1.00 95.56 94 THR A CA 1
ATOM 761 C C . THR A 1 94 ? 14.707 6.480 -4.043 1.00 95.56 94 THR A C 1
ATOM 763 O O . THR A 1 94 ? 14.979 6.233 -2.868 1.00 95.56 94 THR A O 1
ATOM 766 N N . PHE A 1 95 ? 14.407 7.713 -4.454 1.00 96.12 95 PHE A N 1
ATOM 767 C CA . PHE A 1 95 ? 14.694 8.905 -3.645 1.00 96.12 95 PHE A CA 1
ATOM 768 C C . PHE A 1 95 ? 13.452 9.634 -3.134 1.00 96.12 95 PHE A C 1
ATOM 770 O O . PHE A 1 95 ? 13.579 10.504 -2.271 1.00 96.12 95 PHE A O 1
ATOM 777 N N . ALA A 1 96 ? 12.249 9.287 -3.608 1.00 96.94 96 ALA A N 1
ATOM 778 C CA . ALA A 1 96 ? 11.038 9.948 -3.137 1.00 96.94 96 ALA A CA 1
ATOM 779 C C . ALA A 1 96 ? 10.869 9.797 -1.622 1.00 96.94 96 ALA A C 1
ATOM 781 O O . ALA A 1 96 ? 11.092 8.729 -1.049 1.00 96.94 96 ALA A O 1
ATOM 782 N N . SER A 1 97 ? 10.436 10.871 -0.966 1.00 97.06 97 SER A N 1
ATOM 783 C CA . SER A 1 97 ? 10.176 10.854 0.471 1.00 97.06 97 SER A CA 1
ATOM 784 C C . SER A 1 97 ? 8.971 9.972 0.810 1.00 97.06 97 SER A C 1
ATOM 786 O O . SER A 1 97 ? 7.907 10.108 0.202 1.00 97.06 97 SER A O 1
ATOM 788 N N . VAL A 1 98 ? 9.104 9.142 1.850 1.00 97.31 98 VAL A N 1
ATOM 789 C CA . VAL A 1 98 ? 7.985 8.372 2.418 1.00 97.31 98 VAL A CA 1
ATOM 790 C C . VAL A 1 98 ? 6.850 9.295 2.861 1.00 97.31 98 VAL A C 1
ATOM 792 O O . VAL A 1 98 ? 5.696 8.978 2.609 1.00 97.31 98 VAL A O 1
ATOM 795 N N . ASP A 1 99 ? 7.139 10.470 3.427 1.00 96.25 99 ASP A N 1
ATOM 796 C CA . ASP A 1 99 ? 6.096 11.412 3.863 1.00 96.25 99 ASP A CA 1
ATOM 797 C C . ASP A 1 99 ? 5.257 11.930 2.667 1.00 96.25 99 ASP A C 1
ATOM 799 O O . ASP A 1 99 ? 4.045 12.116 2.782 1.00 96.25 99 ASP A O 1
ATOM 803 N N . ARG A 1 100 ? 5.867 12.098 1.482 1.00 97.00 100 ARG A N 1
ATOM 804 C CA . ARG A 1 100 ? 5.147 12.452 0.240 1.00 97.00 100 ARG A CA 1
ATOM 805 C C . ARG A 1 100 ? 4.298 11.288 -0.276 1.00 97.00 100 ARG A C 1
ATOM 807 O O . ARG A 1 100 ? 3.177 11.509 -0.734 1.00 97.00 100 ARG A O 1
ATOM 814 N N . ALA A 1 101 ? 4.806 10.061 -0.177 1.00 98.06 101 ALA A N 1
ATOM 815 C CA . ALA A 1 101 ? 4.044 8.862 -0.519 1.00 98.06 101 ALA A CA 1
ATOM 816 C C . ALA A 1 101 ? 2.848 8.660 0.416 1.00 98.06 101 ALA A C 1
ATOM 818 O O . ALA A 1 101 ? 1.754 8.398 -0.065 1.00 98.06 101 ALA A O 1
ATOM 819 N N . VAL A 1 102 ? 3.012 8.892 1.722 1.00 97.81 102 VAL A N 1
ATOM 820 C CA . VAL A 1 102 ? 1.917 8.877 2.708 1.00 97.81 102 VAL A CA 1
ATOM 821 C C . VAL A 1 102 ? 0.823 9.866 2.323 1.00 97.81 102 VAL A C 1
ATOM 823 O O . VAL A 1 102 ? -0.342 9.485 2.274 1.00 97.81 102 VAL A O 1
ATOM 826 N N . ALA A 1 103 ? 1.183 11.112 1.998 1.00 97.12 103 ALA A N 1
ATOM 827 C CA . ALA A 1 103 ? 0.211 12.116 1.563 1.00 97.12 103 ALA A CA 1
ATOM 828 C C . ALA A 1 103 ? -0.523 11.699 0.276 1.00 97.12 103 ALA A C 1
ATOM 830 O O . ALA A 1 103 ? -1.720 11.933 0.139 1.00 97.12 103 ALA A O 1
ATOM 831 N N . THR A 1 104 ? 0.184 11.043 -0.644 1.00 97.62 104 THR A N 1
ATOM 832 C CA . THR A 1 104 ? -0.386 10.553 -1.906 1.00 97.62 104 THR A CA 1
ATOM 833 C C . THR A 1 104 ? -1.348 9.391 -1.674 1.00 97.62 104 THR A C 1
ATOM 835 O O . THR A 1 104 ? -2.462 9.417 -2.183 1.00 97.62 104 THR A O 1
ATOM 838 N N . VAL A 1 105 ? -0.966 8.410 -0.853 1.00 97.81 105 VAL A N 1
ATOM 839 C CA . VAL A 1 105 ? -1.842 7.292 -0.476 1.00 97.81 105 VAL A CA 1
ATOM 840 C C . VAL A 1 105 ? -3.069 7.805 0.275 1.00 97.81 105 VAL A C 1
ATOM 842 O O . VAL A 1 105 ? -4.178 7.394 -0.036 1.00 97.81 105 VAL A O 1
ATOM 845 N N . ALA A 1 106 ? -2.908 8.743 1.212 1.00 96.56 106 ALA A N 1
ATOM 846 C CA . ALA A 1 106 ? -4.038 9.354 1.910 1.00 96.56 106 ALA A CA 1
ATOM 847 C C . ALA A 1 106 ? -4.999 10.072 0.945 1.00 96.56 106 ALA A C 1
ATOM 849 O O . ALA A 1 106 ? -6.214 9.926 1.073 1.00 96.56 106 ALA A O 1
ATOM 850 N N . ALA A 1 107 ? -4.474 10.800 -0.046 1.00 96.06 107 ALA A N 1
ATOM 851 C CA . ALA A 1 107 ? -5.290 11.432 -1.079 1.00 96.06 107 ALA A CA 1
ATOM 852 C C . ALA A 1 107 ? -6.038 10.398 -1.934 1.00 96.06 107 ALA A C 1
ATOM 854 O O . ALA A 1 107 ? -7.233 10.558 -2.171 1.00 96.06 107 ALA A O 1
ATOM 855 N N . ASP A 1 108 ? -5.372 9.315 -2.339 1.00 95.44 108 ASP A N 1
ATOM 856 C CA . ASP A 1 108 ? -6.005 8.240 -3.104 1.00 95.44 108 ASP A CA 1
ATOM 857 C C . ASP A 1 108 ? -7.128 7.567 -2.294 1.00 95.44 108 ASP A C 1
ATOM 859 O O . ASP A 1 108 ? -8.220 7.367 -2.819 1.00 95.44 108 ASP A O 1
ATOM 863 N N . LEU A 1 109 ? -6.901 7.277 -1.006 1.00 95.12 109 LEU A N 1
ATOM 864 C CA . LEU A 1 109 ? -7.918 6.725 -0.100 1.00 95.12 109 LEU A CA 1
ATOM 865 C C . LEU A 1 109 ? -9.113 7.670 0.069 1.00 95.12 109 LEU A C 1
ATOM 867 O O . LEU A 1 109 ? -10.254 7.212 0.100 1.00 95.12 109 LEU A O 1
ATOM 871 N N . ARG A 1 110 ? -8.868 8.982 0.147 1.00 94.00 110 ARG A N 1
ATOM 872 C CA . ARG A 1 11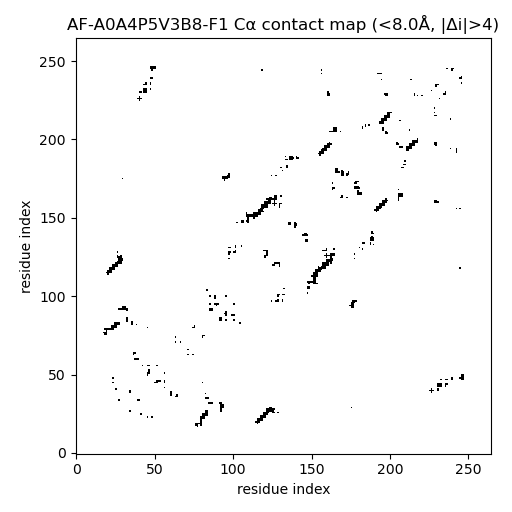0 ? -9.919 10.002 0.265 1.00 94.00 110 ARG A CA 1
ATOM 873 C C . ARG A 1 110 ? -10.798 10.094 -0.985 1.00 94.00 110 ARG A C 1
ATOM 875 O O . ARG A 1 110 ? -11.972 10.425 -0.877 1.00 94.00 110 ARG A O 1
ATOM 882 N N . LEU A 1 111 ? -10.234 9.829 -2.163 1.00 91.88 111 LEU A N 1
ATOM 883 C CA . LEU A 1 111 ? -10.952 9.864 -3.443 1.00 91.88 111 LEU A CA 1
ATOM 884 C C . LEU A 1 111 ? -11.761 8.589 -3.725 1.00 91.88 111 LEU A C 1
ATOM 886 O O . LEU A 1 111 ? -12.535 8.559 -4.681 1.00 91.88 111 LEU A O 1
ATOM 890 N N . MET A 1 112 ? -11.584 7.532 -2.930 1.00 91.56 112 MET A N 1
ATOM 891 C CA . MET A 1 112 ? -12.391 6.318 -3.039 1.00 91.56 112 MET A CA 1
ATOM 892 C C . MET A 1 112 ? -13.789 6.526 -2.452 1.00 91.56 112 MET A C 1
ATOM 894 O O . MET A 1 112 ? -13.974 7.287 -1.504 1.00 91.56 112 MET A O 1
ATOM 898 N N . ASN A 1 113 ? -14.766 5.786 -2.983 1.00 88.69 113 ASN A N 1
ATOM 899 C CA . ASN A 1 113 ? -16.141 5.839 -2.498 1.00 88.69 113 ASN A CA 1
ATOM 900 C C . ASN A 1 113 ? -16.214 5.488 -0.999 1.00 88.69 113 ASN A C 1
ATOM 902 O O . ASN A 1 113 ? -15.630 4.469 -0.592 1.00 88.69 113 ASN A O 1
ATOM 906 N N . PRO A 1 114 ? -16.985 6.250 -0.199 1.00 87.00 114 PRO A N 1
ATOM 907 C CA . PRO A 1 114 ? -17.330 5.859 1.161 1.00 87.00 114 PRO A CA 1
ATOM 908 C C . PRO A 1 114 ? -17.883 4.429 1.195 1.00 87.00 114 PRO A C 1
ATOM 910 O O . PRO A 1 114 ? -18.693 4.044 0.354 1.00 87.00 114 PRO A O 1
ATOM 913 N N . GLY A 1 115 ? -17.414 3.620 2.145 1.00 85.00 115 GLY A N 1
ATOM 914 C CA . GLY A 1 115 ? -17.763 2.195 2.250 1.00 85.00 115 GLY A CA 1
ATOM 915 C C . GLY A 1 115 ? -16.793 1.234 1.550 1.00 85.00 115 GLY A C 1
ATOM 916 O O . GLY A 1 115 ? -16.833 0.034 1.824 1.00 85.00 115 GLY A O 1
ATOM 917 N N . THR A 1 116 ? -15.861 1.733 0.730 1.00 91.31 116 THR A N 1
ATOM 918 C CA . THR A 1 116 ? -14.763 0.914 0.187 1.00 91.31 116 THR A CA 1
ATOM 919 C C . THR A 1 116 ? -13.845 0.461 1.320 1.00 91.31 116 THR A C 1
ATOM 921 O O . THR A 1 116 ? -13.290 1.288 2.042 1.00 91.31 116 THR A O 1
ATOM 924 N N . SER A 1 117 ? -13.658 -0.847 1.483 1.00 93.31 117 SER A N 1
ATOM 925 C CA . SER A 1 117 ? -12.751 -1.421 2.483 1.00 93.31 117 SER A CA 1
ATOM 926 C C . SER A 1 117 ? -11.376 -1.696 1.882 1.00 93.31 117 SER A C 1
ATOM 928 O O . SER A 1 117 ? -11.251 -2.482 0.945 1.00 93.31 117 SER A O 1
ATOM 930 N N . VAL A 1 118 ? -10.327 -1.089 2.434 1.00 95.75 118 VAL A N 1
ATOM 931 C CA . VAL A 1 118 ? -8.971 -1.164 1.870 1.00 95.75 118 VAL A CA 1
ATOM 932 C C . VAL A 1 118 ? -8.055 -2.053 2.706 1.00 95.75 118 VAL A C 1
ATOM 934 O O . VAL A 1 118 ? -7.993 -1.952 3.932 1.00 95.75 118 VAL A O 1
ATOM 937 N N . THR A 1 119 ? -7.307 -2.903 2.008 1.00 97.62 119 THR A N 1
ATOM 938 C CA . THR A 1 119 ? -6.150 -3.653 2.505 1.00 97.62 119 THR A CA 1
ATOM 939 C C . THR A 1 119 ? -4.904 -3.058 1.862 1.00 97.62 119 THR A C 1
ATOM 941 O O . THR A 1 119 ? -4.726 -3.171 0.650 1.00 97.62 119 THR A O 1
ATOM 944 N N . LEU A 1 120 ? -4.051 -2.409 2.653 1.00 98.12 120 LEU A N 1
ATOM 945 C CA . LEU A 1 120 ? -2.743 -1.958 2.184 1.00 98.12 120 LEU A CA 1
ATOM 946 C C . LEU A 1 120 ? -1.731 -3.089 2.343 1.00 98.12 120 LEU A C 1
ATOM 948 O O . LEU A 1 120 ? -1.661 -3.724 3.398 1.00 98.12 120 LEU A O 1
ATOM 952 N N . ILE A 1 121 ? -0.903 -3.287 1.327 1.00 97.56 121 ILE A N 1
ATOM 953 C CA . ILE A 1 121 ? 0.257 -4.169 1.394 1.00 97.56 121 ILE A CA 1
ATOM 954 C C . ILE A 1 121 ? 1.492 -3.433 0.889 1.00 97.56 121 ILE A C 1
ATOM 956 O O . ILE A 1 121 ? 1.477 -2.835 -0.181 1.00 97.56 121 ILE A O 1
ATOM 960 N N . GLY A 1 122 ? 2.558 -3.436 1.680 1.00 96.25 122 GLY A N 1
ATOM 961 C CA . GLY A 1 122 ? 3.749 -2.636 1.440 1.00 96.25 122 GLY A CA 1
ATOM 962 C C . GLY A 1 122 ? 5.007 -3.479 1.535 1.00 96.25 122 GLY A C 1
ATOM 963 O O . GLY A 1 122 ? 5.253 -4.085 2.575 1.00 96.25 122 GLY A O 1
ATOM 964 N N . HIS A 1 123 ? 5.818 -3.487 0.480 1.00 93.44 123 HIS A N 1
ATOM 965 C CA . HIS A 1 123 ? 7.117 -4.163 0.464 1.00 93.44 123 HIS A CA 1
ATOM 966 C C . HIS A 1 123 ? 8.250 -3.166 0.717 1.00 93.44 123 HIS A C 1
ATOM 968 O O . HIS A 1 123 ? 8.282 -2.100 0.098 1.00 93.44 123 HIS A O 1
ATOM 974 N N . SER A 1 124 ? 9.203 -3.511 1.587 1.00 92.12 124 SER A N 1
ATOM 975 C CA . SER A 1 124 ? 10.372 -2.687 1.901 1.00 92.12 124 SER A CA 1
ATOM 976 C C . SER A 1 124 ? 9.951 -1.255 2.274 1.00 92.12 124 SER A C 1
ATOM 978 O O . SER A 1 124 ? 9.151 -1.059 3.192 1.00 92.12 124 SER A O 1
ATOM 980 N N . LYS A 1 125 ? 10.405 -0.241 1.532 1.00 94.62 125 LYS A N 1
ATOM 981 C CA . LYS A 1 125 ? 9.990 1.165 1.677 1.00 94.62 125 LYS A CA 1
ATOM 982 C C . LYS A 1 125 ? 8.472 1.378 1.642 1.00 94.62 125 LYS A C 1
ATOM 984 O O . LYS A 1 125 ? 7.972 2.249 2.352 1.00 94.62 125 LYS A O 1
ATOM 989 N N . GLY A 1 126 ? 7.723 0.571 0.890 1.00 96.06 126 GLY A N 1
ATOM 990 C CA . GLY A 1 126 ? 6.260 0.601 0.888 1.00 96.06 126 GLY A CA 1
ATOM 991 C C . GLY A 1 126 ? 5.643 0.220 2.238 1.00 96.06 126 GLY A C 1
ATOM 992 O O . GLY A 1 126 ? 4.627 0.787 2.631 1.00 96.06 126 GLY A O 1
ATOM 993 N N . GLY A 1 127 ? 6.279 -0.667 3.010 1.00 94.69 127 GLY A N 1
ATOM 994 C CA . GLY A 1 127 ? 5.852 -0.966 4.381 1.00 94.69 127 GLY A CA 1
ATOM 995 C C . GLY A 1 127 ? 6.076 0.213 5.336 1.00 94.69 127 GLY A C 1
ATOM 996 O O . GLY A 1 127 ? 5.244 0.468 6.207 1.00 94.69 127 GLY A O 1
ATOM 997 N N . SER A 1 128 ? 7.133 1.008 5.130 1.00 94.94 128 SER A N 1
ATOM 998 C CA . SER A 1 128 ? 7.334 2.263 5.872 1.00 94.94 128 SER A CA 1
ATOM 999 C C . SER A 1 128 ? 6.254 3.301 5.549 1.00 94.94 128 SER A C 1
ATOM 1001 O O . SER A 1 128 ? 5.818 4.012 6.452 1.00 94.94 128 SER A O 1
ATOM 1003 N N . VAL A 1 129 ? 5.749 3.354 4.307 1.00 97.50 129 VAL A N 1
ATOM 1004 C CA . VAL A 1 129 ? 4.585 4.197 3.952 1.00 97.50 129 VAL A CA 1
ATOM 1005 C C . VAL A 1 129 ? 3.370 3.812 4.794 1.00 97.50 129 VAL A C 1
ATOM 1007 O O . VAL A 1 129 ? 2.761 4.684 5.410 1.00 97.50 129 VAL A O 1
ATOM 1010 N N . ILE A 1 130 ? 3.057 2.516 4.895 1.00 96.00 130 ILE A N 1
ATOM 1011 C CA . ILE A 1 130 ? 1.943 2.025 5.724 1.00 96.00 130 ILE A CA 1
ATOM 1012 C C . ILE A 1 130 ? 2.157 2.400 7.192 1.00 96.00 130 ILE A C 1
ATOM 1014 O O . ILE A 1 130 ? 1.269 2.980 7.814 1.00 96.00 130 ILE A O 1
ATOM 1018 N N . LYS A 1 131 ? 3.348 2.137 7.743 1.00 93.94 131 LYS A N 1
ATOM 1019 C CA . LYS A 1 131 ? 3.687 2.503 9.126 1.00 93.94 131 LYS A CA 1
ATOM 1020 C C . LYS A 1 131 ? 3.465 3.995 9.386 1.00 93.94 131 LYS A C 1
ATOM 1022 O O . LYS A 1 131 ? 2.804 4.357 10.357 1.00 93.94 131 LYS A O 1
ATOM 1027 N N . HIS A 1 132 ? 4.001 4.865 8.531 1.00 94.56 132 HIS A N 1
ATOM 1028 C CA . HIS A 1 132 ? 3.895 6.315 8.700 1.00 94.56 132 HIS A CA 1
ATOM 1029 C C . HIS A 1 132 ? 2.448 6.802 8.569 1.00 94.56 132 HIS A C 1
ATOM 1031 O O . HIS A 1 132 ? 2.033 7.674 9.332 1.00 94.56 132 HIS A O 1
ATOM 1037 N N . LEU A 1 133 ? 1.676 6.220 7.648 1.00 94.56 133 LEU A N 1
ATOM 1038 C CA . LEU A 1 133 ? 0.255 6.514 7.471 1.00 94.56 133 LEU A CA 1
ATOM 1039 C C . LEU A 1 133 ? -0.547 6.186 8.741 1.00 94.56 133 LEU A C 1
ATOM 1041 O O . LEU A 1 133 ? -1.331 7.011 9.207 1.00 94.56 133 LEU A O 1
ATOM 1045 N N . LEU A 1 134 ? -0.306 5.018 9.343 1.00 92.44 134 LEU A N 1
ATOM 1046 C CA . LEU A 1 134 ? -0.970 4.595 10.581 1.00 92.44 134 LEU A CA 1
ATOM 1047 C C . LEU A 1 134 ? -0.566 5.452 11.788 1.00 92.44 134 LEU A C 1
ATOM 1049 O O . LEU A 1 134 ? -1.416 5.788 12.610 1.00 92.44 134 LEU A O 1
ATOM 1053 N N . ILE A 1 135 ? 0.703 5.863 11.874 1.00 91.69 135 ILE A N 1
ATOM 1054 C CA . ILE A 1 135 ? 1.168 6.811 12.900 1.00 91.69 135 ILE A CA 1
ATOM 1055 C C . ILE A 1 135 ? 0.473 8.167 12.740 1.00 91.69 135 ILE A C 1
ATOM 1057 O O . ILE A 1 135 ? 0.042 8.752 13.733 1.00 91.69 135 ILE A O 1
ATOM 1061 N N . ALA A 1 136 ? 0.355 8.676 11.509 1.00 90.25 136 ALA A N 1
ATOM 1062 C CA . ALA A 1 136 ? -0.327 9.941 11.245 1.00 90.25 136 ALA A CA 1
ATOM 1063 C C . ALA A 1 136 ? -1.799 9.883 11.672 1.00 90.25 136 ALA A C 1
ATOM 1065 O O . ALA A 1 136 ? -2.288 10.802 12.323 1.00 90.25 136 ALA A O 1
ATOM 1066 N N . ALA A 1 137 ? -2.478 8.776 11.373 1.00 89.06 137 ALA A N 1
ATOM 1067 C CA . ALA A 1 137 ? -3.866 8.573 11.762 1.00 89.06 137 ALA A CA 1
ATOM 1068 C C . ALA A 1 137 ? -4.048 8.452 13.280 1.00 89.06 137 ALA A C 1
ATOM 1070 O O . ALA A 1 137 ? -4.957 9.056 13.837 1.00 89.06 137 ALA A O 1
ATOM 1071 N N . HIS A 1 138 ? -3.152 7.741 13.967 1.00 87.00 138 HIS A N 1
ATOM 1072 C CA . HIS A 1 138 ? -3.171 7.674 15.426 1.00 87.00 138 HIS A CA 1
ATOM 1073 C C . HIS A 1 138 ? -3.005 9.053 16.073 1.00 87.00 138 HIS A C 1
ATOM 1075 O O . HIS A 1 138 ? -3.784 9.420 16.948 1.00 87.00 138 HIS A O 1
ATOM 1081 N N . ARG A 1 139 ? -2.043 9.852 15.608 1.00 87.38 139 ARG A N 1
ATOM 1082 C CA . ARG A 1 139 ? -1.847 11.211 16.129 1.00 87.38 139 ARG A CA 1
ATOM 1083 C C . ARG A 1 139 ? -3.064 12.095 15.896 1.00 87.38 139 ARG A C 1
ATOM 1085 O O . ARG A 1 139 ? -3.404 12.885 16.768 1.00 87.38 139 ARG A O 1
ATOM 1092 N N . ALA A 1 140 ? -3.727 11.946 14.748 1.00 86.94 140 ALA A N 1
ATOM 1093 C CA . ALA A 1 140 ? -4.971 12.653 14.472 1.00 86.94 140 ALA A CA 1
ATOM 1094 C C . ALA A 1 140 ? -6.047 12.292 15.514 1.00 86.94 140 ALA A C 1
ATOM 1096 O O . ALA A 1 140 ? -6.610 13.187 16.132 1.00 86.94 140 ALA A O 1
ATOM 1097 N N . THR A 1 141 ? -6.218 10.999 15.828 1.00 83.69 141 THR A N 1
ATOM 1098 C CA . THR A 1 141 ? -7.164 10.560 16.874 1.00 83.69 141 THR A CA 1
ATOM 1099 C C . THR A 1 141 ? -6.813 11.059 18.279 1.00 83.69 141 THR A C 1
ATOM 1101 O O . THR A 1 141 ? -7.712 11.388 19.040 1.00 83.69 141 THR A O 1
ATOM 1104 N N . GLU A 1 142 ? -5.527 11.158 18.634 1.00 84.62 142 GLU A N 1
ATOM 1105 C CA . GLU A 1 142 ? -5.102 11.685 19.945 1.00 84.62 142 GLU A CA 1
ATOM 1106 C C . GLU A 1 142 ? -5.323 13.195 20.087 1.00 84.62 142 GLU A C 1
ATOM 1108 O O . GLU A 1 142 ? -5.408 13.706 21.201 1.00 84.62 142 GLU A O 1
ATOM 1113 N N . THR A 1 143 ? -5.387 13.913 18.965 1.00 85.00 143 THR A N 1
ATOM 1114 C CA . THR A 1 143 ? -5.477 15.379 18.922 1.00 85.00 143 THR A CA 1
ATOM 1115 C C . THR A 1 143 ? -6.847 15.888 18.477 1.00 85.00 143 THR A C 1
ATOM 1117 O O . THR A 1 143 ? -6.987 17.083 18.238 1.00 85.00 143 THR A O 1
ATOM 1120 N N . ASP A 1 144 ? -7.840 14.998 18.375 1.00 83.00 144 ASP A N 1
ATOM 1121 C CA . ASP A 1 144 ? -9.187 15.292 17.861 1.00 83.00 144 ASP A CA 1
ATOM 1122 C C . ASP A 1 144 ? -9.168 15.975 16.476 1.00 83.00 144 ASP A C 1
ATOM 1124 O O . ASP A 1 144 ? -9.975 16.843 16.146 1.00 83.00 144 ASP A O 1
ATOM 1128 N N . LEU A 1 145 ? -8.186 15.598 15.651 1.00 85.12 145 LEU A N 1
ATOM 1129 C CA . LEU A 1 145 ? -8.060 16.034 14.265 1.00 85.12 145 LEU A CA 1
ATOM 1130 C C . LEU A 1 145 ? -8.608 14.954 13.322 1.00 85.12 145 LEU A C 1
ATOM 1132 O O . LEU A 1 145 ? -8.484 13.758 13.607 1.00 85.12 145 LEU A O 1
ATOM 1136 N N . PRO A 1 146 ? -9.153 15.340 12.154 1.00 81.94 146 PRO A N 1
ATOM 1137 C CA . PRO A 1 146 ? -9.600 14.370 11.167 1.00 81.94 146 PRO A CA 1
ATOM 1138 C C . PRO A 1 146 ? -8.421 13.528 10.671 1.00 81.94 146 PRO A C 1
ATOM 1140 O O . PRO A 1 146 ? -7.326 14.032 10.396 1.00 81.94 146 PRO A O 1
ATOM 1143 N N . VAL A 1 147 ? -8.659 12.224 10.525 1.00 86.31 147 VAL A N 1
ATOM 1144 C CA . VAL A 1 147 ? -7.703 11.304 9.900 1.00 86.31 147 VAL A CA 1
ATOM 1145 C C . VAL A 1 147 ? -7.405 11.795 8.469 1.00 86.31 147 VAL A C 1
ATOM 1147 O O . VAL A 1 147 ? -8.315 12.270 7.792 1.00 86.31 147 VAL A O 1
ATOM 1150 N N . PRO A 1 148 ? -6.165 11.685 7.944 1.00 82.88 148 PRO A N 1
ATOM 1151 C CA . PRO A 1 148 ? -5.802 12.334 6.676 1.00 82.88 148 PRO A CA 1
ATOM 1152 C C . PRO A 1 148 ? -6.644 11.948 5.446 1.00 82.88 148 PRO A C 1
ATOM 1154 O O . PRO A 1 148 ? -6.676 12.698 4.471 1.00 82.88 148 PRO A O 1
ATOM 1157 N N . TRP A 1 149 ? -7.303 10.787 5.474 1.00 87.38 149 TRP A N 1
ATOM 1158 C CA . TRP A 1 149 ? -8.174 10.287 4.404 1.00 87.38 149 TRP A CA 1
ATOM 1159 C C . TRP A 1 149 ? -9.656 10.222 4.806 1.00 87.38 149 TRP A C 1
ATOM 1161 O O . TRP A 1 149 ? -10.426 9.469 4.206 1.00 87.38 149 TRP A O 1
ATOM 1171 N N . ASP A 1 150 ? -10.050 10.982 5.831 1.00 85.69 150 ASP A N 1
ATOM 1172 C CA . ASP A 1 150 ? -11.425 11.006 6.326 1.00 85.69 150 ASP A CA 1
ATOM 1173 C C . ASP A 1 150 ? -12.436 11.371 5.222 1.00 85.69 150 ASP A C 1
ATOM 1175 O O . ASP A 1 150 ? -12.136 12.131 4.294 1.00 85.69 150 ASP A O 1
ATOM 1179 N N . GLY A 1 151 ? -13.625 10.772 5.302 1.00 83.44 151 GLY A N 1
ATOM 1180 C CA . GLY A 1 151 ? -14.681 10.868 4.288 1.00 83.44 151 GLY A CA 1
ATOM 1181 C C . GLY A 1 151 ? -14.504 9.991 3.037 1.00 83.44 151 GLY A C 1
ATOM 1182 O O . GLY A 1 151 ? -15.391 10.004 2.188 1.00 83.44 151 GLY A O 1
ATOM 1183 N N . GLY A 1 152 ? -13.407 9.234 2.907 1.00 89.06 152 GLY A N 1
ATOM 1184 C CA . GLY A 1 152 ? -13.167 8.310 1.788 1.00 89.06 152 GLY A CA 1
ATOM 1185 C C . GLY A 1 152 ? -13.313 6.828 2.151 1.00 89.06 152 GLY A C 1
ATOM 1186 O O . GLY A 1 152 ? -14.238 6.409 2.851 1.00 89.06 152 GLY A O 1
ATOM 1187 N N . ALA A 1 153 ? -12.375 6.008 1.672 1.00 90.94 153 ALA A N 1
ATOM 1188 C CA . ALA A 1 153 ? -12.311 4.587 1.998 1.00 90.94 153 ALA A CA 1
ATOM 1189 C C . ALA A 1 153 ? -12.029 4.315 3.485 1.00 90.94 153 ALA A C 1
ATOM 1191 O O . ALA A 1 153 ? -11.312 5.042 4.173 1.00 90.94 153 ALA A O 1
ATOM 1192 N N . THR A 1 154 ? -12.519 3.173 3.965 1.00 91.19 154 THR A N 1
ATOM 1193 C CA . THR A 1 154 ? -12.176 2.631 5.281 1.00 91.19 154 THR A CA 1
ATOM 1194 C C . THR A 1 154 ? -10.941 1.741 5.176 1.00 91.19 154 THR A C 1
ATOM 1196 O O . THR A 1 154 ? -10.993 0.645 4.613 1.00 91.19 154 THR A O 1
ATOM 1199 N N . LEU A 1 155 ? -9.829 2.177 5.765 1.00 92.56 155 LEU A N 1
ATOM 1200 C CA . LEU A 1 155 ? -8.639 1.342 5.909 1.00 92.56 155 LEU A CA 1
ATOM 1201 C C . LEU A 1 155 ? -8.901 0.237 6.945 1.00 92.56 155 LEU A C 1
ATOM 1203 O O . LEU A 1 155 ? -9.138 0.529 8.114 1.00 92.56 155 LEU A O 1
ATOM 1207 N N . ARG A 1 156 ? -8.865 -1.028 6.516 1.00 92.94 156 ARG A N 1
ATOM 1208 C CA . ARG A 1 156 ? -9.115 -2.200 7.375 1.00 92.94 156 ARG A CA 1
ATOM 1209 C C . ARG A 1 156 ? -7.838 -2.929 7.758 1.00 92.94 156 ARG A C 1
ATOM 1211 O O . ARG A 1 156 ? -7.718 -3.379 8.895 1.00 92.94 156 ARG A O 1
ATOM 1218 N N . HIS A 1 157 ? -6.891 -3.022 6.823 1.00 95.00 157 HIS A N 1
ATOM 1219 C CA . HIS A 1 157 ? -5.696 -3.840 7.007 1.00 95.00 157 HIS A CA 1
ATOM 1220 C C . HIS A 1 157 ? -4.417 -3.153 6.529 1.00 95.00 157 HIS A C 1
ATOM 1222 O O . HIS A 1 157 ? -4.434 -2.434 5.527 1.00 95.00 157 HIS A O 1
ATOM 1228 N N . GLY A 1 158 ? -3.304 -3.438 7.209 1.00 95.38 158 GLY A N 1
ATOM 1229 C CA . GLY A 1 158 ? -1.959 -3.017 6.812 1.00 95.38 158 GLY A CA 1
ATOM 1230 C C . GLY A 1 158 ? -0.949 -4.160 6.916 1.00 95.38 158 GLY A C 1
ATOM 1231 O O . GLY A 1 158 ? -0.710 -4.684 8.002 1.00 95.38 158 GLY A O 1
ATOM 1232 N N . ILE A 1 159 ? -0.344 -4.548 5.797 1.00 95.38 159 ILE A N 1
ATOM 1233 C CA . ILE A 1 159 ? 0.628 -5.646 5.731 1.00 95.38 159 ILE A CA 1
ATOM 1234 C C . ILE A 1 159 ? 1.987 -5.078 5.330 1.00 95.38 159 ILE A C 1
ATOM 1236 O O . ILE A 1 159 ? 2.135 -4.547 4.232 1.00 95.38 159 ILE A O 1
ATOM 1240 N N . CYS A 1 160 ? 2.985 -5.212 6.199 1.00 93.94 160 CYS A N 1
ATOM 1241 C CA . CYS A 1 160 ? 4.353 -4.770 5.931 1.00 93.94 160 CYS A CA 1
ATOM 1242 C C . CYS A 1 160 ? 5.252 -5.979 5.663 1.00 93.94 160 CYS A C 1
ATOM 1244 O O . CYS A 1 160 ? 5.376 -6.853 6.519 1.00 93.94 160 CYS A O 1
ATOM 1246 N N . ILE A 1 161 ? 5.888 -6.023 4.495 1.00 90.81 161 ILE A N 1
ATOM 1247 C CA . ILE A 1 161 ? 6.734 -7.129 4.037 1.00 90.81 161 ILE A CA 1
ATOM 1248 C C . ILE A 1 161 ? 8.169 -6.640 3.917 1.00 90.81 161 ILE A C 1
ATOM 1250 O O . ILE A 1 161 ? 8.431 -5.721 3.145 1.00 90.81 161 ILE A O 1
ATOM 1254 N N . ASP A 1 162 ? 9.081 -7.261 4.662 1.00 88.25 162 ASP A N 1
ATOM 1255 C CA . ASP A 1 162 ? 10.524 -6.983 4.633 1.00 88.25 162 ASP A CA 1
ATOM 1256 C C . ASP A 1 162 ? 10.846 -5.482 4.754 1.00 88.25 162 ASP A C 1
ATOM 1258 O O . ASP A 1 162 ? 11.668 -4.913 4.037 1.00 88.25 162 ASP A O 1
ATOM 1262 N N . ALA A 1 163 ? 10.092 -4.799 5.617 1.00 89.12 163 ALA A N 1
ATOM 1263 C CA . ALA A 1 163 ? 10.112 -3.351 5.733 1.00 89.12 163 ALA A CA 1
ATOM 1264 C C . ALA A 1 163 ? 11.041 -2.884 6.866 1.00 89.12 163 ALA A C 1
ATOM 1266 O O . ALA A 1 163 ? 11.106 -3.520 7.922 1.00 89.12 163 ALA A O 1
ATOM 1267 N N . PRO A 1 164 ? 11.731 -1.738 6.708 1.00 88.44 164 PRO A N 1
ATOM 1268 C CA . PRO A 1 164 ? 12.456 -1.122 7.808 1.00 88.44 164 PRO A CA 1
ATOM 1269 C C . PRO A 1 164 ? 11.438 -0.459 8.744 1.00 88.44 164 PRO A C 1
ATOM 1271 O O . PRO A 1 164 ? 10.979 0.655 8.494 1.00 88.44 164 PRO A O 1
ATOM 1274 N N . LEU A 1 165 ? 11.021 -1.188 9.784 1.00 87.81 165 LEU A N 1
ATOM 1275 C CA . LEU A 1 165 ? 9.986 -0.744 10.731 1.00 87.81 165 LEU A CA 1
ATOM 1276 C C . LEU A 1 165 ? 10.544 -0.355 12.106 1.00 87.81 165 LEU A C 1
ATOM 1278 O O . LEU A 1 165 ? 9.796 0.170 12.931 1.00 87.81 165 LEU A O 1
ATOM 1282 N N . ASP A 1 166 ? 11.833 -0.565 12.356 1.00 86.31 166 ASP A N 1
ATOM 1283 C CA . ASP A 1 166 ? 12.542 -0.090 13.544 1.00 86.31 166 ASP A CA 1
ATOM 1284 C C . ASP A 1 166 ? 13.440 1.119 13.228 1.00 86.31 166 ASP A C 1
ATOM 1286 O O . ASP A 1 166 ? 13.824 1.363 12.083 1.00 86.31 166 ASP A O 1
ATOM 1290 N N . LEU A 1 167 ? 13.790 1.874 14.272 1.00 85.00 167 LEU A N 1
ATOM 1291 C CA . LEU A 1 167 ? 14.531 3.130 14.138 1.00 85.00 167 LEU A CA 1
ATOM 1292 C C . LEU A 1 167 ? 15.912 2.963 13.499 1.00 85.00 167 LEU A C 1
ATOM 1294 O O . LEU A 1 167 ? 16.348 3.862 12.784 1.00 85.00 167 LEU A O 1
ATOM 1298 N N . ILE A 1 168 ? 16.608 1.852 13.759 1.00 84.38 168 ILE A N 1
ATOM 1299 C CA . ILE A 1 168 ? 17.977 1.644 13.270 1.00 84.38 168 ILE A CA 1
ATOM 1300 C C . ILE A 1 168 ? 17.941 1.477 11.754 1.00 84.38 168 ILE A C 1
ATOM 1302 O O . ILE A 1 168 ? 18.693 2.130 11.028 1.00 84.38 168 ILE A O 1
ATOM 1306 N N . ARG A 1 169 ? 17.023 0.649 11.257 1.00 82.31 169 ARG A N 1
ATOM 1307 C CA . ARG A 1 169 ? 16.876 0.418 9.817 1.00 82.31 169 ARG A CA 1
ATOM 1308 C C . ARG A 1 169 ? 16.312 1.614 9.077 1.00 82.31 169 ARG A C 1
ATOM 1310 O O . ARG A 1 169 ? 16.745 1.903 7.961 1.00 82.31 169 ARG A O 1
ATOM 1317 N N . GLU A 1 170 ? 15.383 2.335 9.694 1.00 88.06 170 GLU A N 1
ATOM 1318 C CA . GLU A 1 170 ? 14.905 3.596 9.134 1.00 88.06 170 GLU A CA 1
ATOM 1319 C C . GLU A 1 170 ? 16.035 4.625 9.057 1.00 88.06 170 GLU A C 1
ATOM 1321 O O . GLU A 1 170 ? 16.163 5.299 8.038 1.00 88.06 170 GLU A O 1
ATOM 1326 N N . ALA A 1 171 ? 16.906 4.703 10.071 1.00 87.75 171 ALA A N 1
ATOM 1327 C CA . ALA A 1 171 ? 18.065 5.594 10.056 1.00 87.75 171 ALA A CA 1
ATOM 1328 C C . ALA A 1 171 ? 19.049 5.229 8.933 1.00 87.75 171 ALA A C 1
ATOM 1330 O O . ALA A 1 171 ? 19.487 6.109 8.192 1.00 87.75 171 ALA A O 1
ATOM 1331 N N . GLY A 1 172 ? 19.316 3.934 8.735 1.00 86.31 172 GLY A N 1
ATOM 1332 C CA . GLY A 1 172 ? 20.109 3.438 7.604 1.00 86.31 172 GLY A CA 1
ATOM 1333 C C . GLY A 1 172 ? 19.480 3.704 6.229 1.00 86.31 172 GLY A C 1
ATOM 1334 O O . GLY A 1 172 ? 20.172 3.649 5.218 1.00 86.31 172 GLY A O 1
ATOM 1335 N N . SER A 1 173 ? 18.188 4.039 6.182 1.00 88.88 173 SER A N 1
ATOM 1336 C CA . SER A 1 173 ? 17.425 4.243 4.945 1.00 88.88 173 SER A CA 1
ATOM 1337 C C . SER A 1 173 ? 17.083 5.712 4.657 1.00 88.88 173 SER A C 1
ATOM 1339 O O . SER A 1 173 ? 16.330 5.997 3.721 1.00 88.88 173 SER A O 1
ATOM 1341 N N . ILE A 1 174 ? 17.652 6.663 5.411 1.00 92.19 174 ILE A N 1
ATOM 1342 C CA . ILE A 1 174 ? 17.406 8.109 5.239 1.00 92.19 174 ILE A CA 1
ATOM 1343 C C . ILE A 1 174 ? 17.736 8.583 3.825 1.00 92.19 174 ILE A C 1
ATOM 1345 O O . ILE A 1 174 ? 16.961 9.338 3.234 1.00 92.19 174 ILE A O 1
ATOM 1349 N N . MET A 1 175 ? 18.839 8.098 3.250 1.00 91.88 175 MET A N 1
ATOM 1350 C CA . MET A 1 175 ? 19.240 8.437 1.879 1.00 91.88 175 MET A CA 1
ATOM 1351 C C . MET A 1 175 ? 18.230 7.979 0.813 1.00 91.88 175 MET A C 1
ATOM 1353 O O . MET A 1 175 ? 18.218 8.518 -0.289 1.00 91.88 175 MET A O 1
ATOM 1357 N N . PHE A 1 176 ? 17.341 7.042 1.155 1.00 92.00 176 PHE A N 1
ATOM 1358 C CA . PHE A 1 176 ? 16.255 6.557 0.302 1.00 92.00 176 PHE A CA 1
ATOM 1359 C C . PHE A 1 176 ? 14.901 7.189 0.655 1.00 92.00 176 PHE A C 1
ATOM 1361 O O . PHE A 1 176 ? 13.847 6.664 0.298 1.00 92.00 176 PHE A O 1
ATOM 1368 N N . GLY A 1 177 ? 14.902 8.314 1.377 1.00 92.00 177 GLY A N 1
ATOM 1369 C CA . GLY A 1 177 ? 13.698 9.082 1.694 1.00 92.00 177 GLY A CA 1
ATOM 1370 C C . GLY A 1 177 ? 12.862 8.528 2.853 1.00 92.00 177 GLY A C 1
ATOM 1371 O O . GLY A 1 177 ? 11.743 9.009 3.060 1.00 92.00 177 GLY A O 1
ATOM 1372 N N . ILE A 1 178 ? 13.375 7.552 3.613 1.00 91.94 178 ILE A N 1
ATOM 1373 C CA . ILE A 1 178 ? 12.717 7.000 4.807 1.00 91.94 178 ILE A CA 1
ATOM 1374 C C . ILE A 1 178 ? 13.189 7.770 6.039 1.00 91.94 178 ILE A C 1
ATOM 1376 O O . ILE A 1 178 ? 14.366 7.762 6.375 1.00 91.94 178 ILE A O 1
ATOM 1380 N N . ARG A 1 179 ? 12.277 8.453 6.731 1.00 91.12 179 ARG A N 1
ATOM 1381 C CA . ARG A 1 179 ? 12.605 9.150 7.982 1.00 91.12 179 ARG A CA 1
ATOM 1382 C C . ARG A 1 179 ? 12.258 8.270 9.180 1.00 91.12 179 ARG A C 1
ATOM 1384 O O . ARG A 1 179 ? 11.139 7.770 9.198 1.00 91.12 179 ARG A O 1
ATOM 1391 N N . PRO A 1 180 ? 13.129 8.146 10.196 1.00 90.50 180 PRO A N 1
ATOM 1392 C CA . PRO A 1 180 ? 12.805 7.401 11.406 1.00 90.50 180 PRO A CA 1
ATOM 1393 C C . PRO A 1 180 ? 11.518 7.890 12.071 1.00 90.50 180 PRO A C 1
ATOM 1395 O O . PRO A 1 180 ? 11.339 9.091 12.308 1.00 90.50 180 PRO A O 1
ATOM 1398 N N . ARG A 1 181 ? 10.619 6.959 12.393 1.00 89.06 181 ARG A N 1
ATOM 1399 C CA . ARG A 1 181 ? 9.377 7.229 13.125 1.00 89.06 181 ARG A CA 1
ATOM 1400 C C . ARG A 1 181 ? 9.190 6.196 14.222 1.00 89.06 181 ARG A C 1
ATOM 1402 O O . ARG A 1 181 ? 9.244 4.993 13.993 1.00 89.06 181 ARG A O 1
ATOM 1409 N N . ILE A 1 182 ? 8.902 6.667 15.426 1.00 87.25 182 ILE A N 1
ATOM 1410 C CA . ILE A 1 182 ? 8.590 5.777 16.542 1.00 87.25 182 ILE A CA 1
ATOM 1411 C C . ILE A 1 182 ? 7.177 5.233 16.339 1.00 87.25 182 ILE A C 1
ATOM 1413 O O . ILE A 1 182 ? 6.224 6.004 16.223 1.00 87.25 182 ILE A O 1
ATOM 1417 N N . TRP A 1 183 ? 7.060 3.906 16.280 1.00 85.56 183 TRP A N 1
ATOM 1418 C CA . TRP A 1 183 ? 5.767 3.239 16.363 1.00 85.56 183 TRP A CA 1
ATOM 1419 C C . TRP A 1 183 ? 5.217 3.402 17.788 1.00 85.56 183 TRP A C 1
ATOM 1421 O O . TRP A 1 183 ? 5.955 3.118 18.735 1.00 85.56 183 TRP A O 1
ATOM 1431 N N . PRO A 1 184 ? 3.974 3.880 17.964 1.00 78.50 184 PRO A N 1
ATOM 1432 C CA . PRO A 1 184 ? 3.386 4.054 19.287 1.00 78.50 184 PRO A CA 1
ATOM 1433 C C . PRO A 1 184 ? 3.306 2.713 20.030 1.00 78.50 184 PRO A C 1
ATOM 1435 O O . PRO A 1 184 ? 3.075 1.661 19.434 1.00 78.50 184 PRO A O 1
ATOM 1438 N N . ALA A 1 185 ? 3.533 2.745 21.346 1.00 63.62 185 ALA A N 1
ATOM 1439 C CA . ALA A 1 185 ? 3.423 1.559 22.199 1.00 63.62 185 ALA A CA 1
ATOM 1440 C C . ALA A 1 185 ? 1.956 1.122 22.383 1.00 63.62 185 ALA A C 1
ATOM 1442 O O . ALA A 1 185 ? 1.670 -0.067 22.523 1.00 63.62 185 ALA A O 1
ATOM 1443 N N . SER A 1 186 ? 1.029 2.083 22.348 1.00 62.34 186 SER A N 1
ATOM 1444 C CA . SER A 1 186 ? -0.406 1.870 22.178 1.00 62.34 186 SER A CA 1
ATOM 1445 C C . SER A 1 186 ? -0.714 1.556 20.714 1.00 62.34 186 SER A C 1
ATOM 1447 O O . SER A 1 186 ? -0.102 2.106 19.798 1.00 62.34 186 SER A O 1
ATOM 1449 N N . ARG A 1 187 ? -1.676 0.655 20.472 1.00 60.97 187 ARG A N 1
ATOM 1450 C CA . ARG A 1 187 ? -2.173 0.401 19.112 1.00 60.97 187 ARG A CA 1
ATOM 1451 C C . ARG A 1 187 ? -2.608 1.730 18.474 1.00 60.97 187 ARG A C 1
ATOM 1453 O O . ARG A 1 187 ? -3.162 2.565 19.190 1.00 60.97 187 ARG A O 1
ATOM 1460 N N . PRO A 1 188 ? -2.395 1.928 17.159 1.00 59.19 188 PRO A N 1
ATOM 1461 C CA . PRO A 1 188 ? -2.881 3.121 16.485 1.00 59.19 188 PRO A CA 1
ATOM 1462 C C . PRO A 1 188 ? -4.383 3.272 16.748 1.00 59.19 188 PRO A C 1
ATOM 1464 O O . PRO A 1 188 ? -5.123 2.294 16.685 1.00 59.19 188 PRO A O 1
ATOM 1467 N N . GLY A 1 189 ? -4.829 4.492 17.047 1.00 55.97 189 GLY A N 1
ATOM 1468 C CA . GLY A 1 189 ? -6.224 4.808 17.395 1.00 55.97 189 GLY A CA 1
ATOM 1469 C C . GLY A 1 189 ? -7.242 4.542 16.277 1.00 55.97 189 GLY A C 1
ATOM 1470 O O . GLY A 1 189 ? -8.434 4.757 16.464 1.00 55.97 189 GLY A O 1
ATOM 1471 N N . VAL A 1 190 ? -6.787 4.038 15.126 1.00 60.81 190 VAL A N 1
ATOM 1472 C CA . VAL A 1 190 ? -7.628 3.533 14.040 1.00 60.81 190 VAL A CA 1
ATOM 1473 C C . VAL A 1 190 ? -7.639 2.002 14.101 1.00 60.81 190 VAL A C 1
ATOM 1475 O O . VAL A 1 190 ? -6.559 1.407 14.144 1.00 60.81 190 VAL A O 1
ATOM 1478 N N . PRO A 1 191 ? -8.813 1.339 14.067 1.00 73.31 191 PRO A N 1
ATOM 1479 C CA . PRO A 1 191 ? -8.941 -0.117 14.165 1.00 73.31 191 PRO A CA 1
ATOM 1480 C C . PRO A 1 191 ? -8.484 -0.825 12.875 1.00 73.31 191 PRO A C 1
ATOM 1482 O O . PRO A 1 191 ? -9.276 -1.453 12.174 1.00 73.31 191 PRO A O 1
ATOM 1485 N N . VAL A 1 192 ? -7.195 -0.712 12.551 1.00 87.12 192 VAL A N 1
ATOM 1486 C CA . VAL A 1 192 ? -6.548 -1.366 11.411 1.00 87.12 192 VAL A CA 1
ATOM 1487 C C . VAL A 1 192 ? -5.834 -2.616 11.906 1.00 87.12 192 VAL A C 1
ATOM 1489 O O . VAL A 1 192 ? -4.863 -2.529 12.663 1.00 87.12 192 VAL A O 1
ATOM 1492 N N . ALA A 1 193 ? -6.279 -3.790 11.464 1.00 90.94 193 ALA A N 1
ATOM 1493 C CA . ALA A 1 193 ? -5.568 -5.025 11.763 1.00 90.94 193 ALA A CA 1
ATOM 1494 C C . ALA A 1 193 ? -4.300 -5.103 10.904 1.00 90.94 193 ALA A C 1
ATOM 1496 O O . ALA A 1 193 ? -4.334 -4.952 9.683 1.00 90.94 193 ALA A O 1
ATOM 1497 N N . CYS A 1 194 ? -3.157 -5.293 11.554 1.00 91.50 194 CYS A N 1
ATOM 1498 C CA . CYS A 1 194 ? -1.863 -5.246 10.887 1.00 91.50 194 CYS A CA 1
ATOM 1499 C C . CYS A 1 194 ? -1.172 -6.607 10.909 1.00 91.50 194 CYS A C 1
ATOM 1501 O O . CYS A 1 194 ? -1.418 -7.422 11.797 1.00 91.50 194 CYS A O 1
ATOM 1503 N N . ALA A 1 195 ? -0.260 -6.820 9.967 1.00 92.56 195 ALA A N 1
ATOM 1504 C CA . ALA A 1 195 ? 0.673 -7.939 9.967 1.00 92.56 195 ALA A CA 1
ATOM 1505 C C . ALA A 1 195 ? 2.059 -7.470 9.519 1.00 92.56 195 A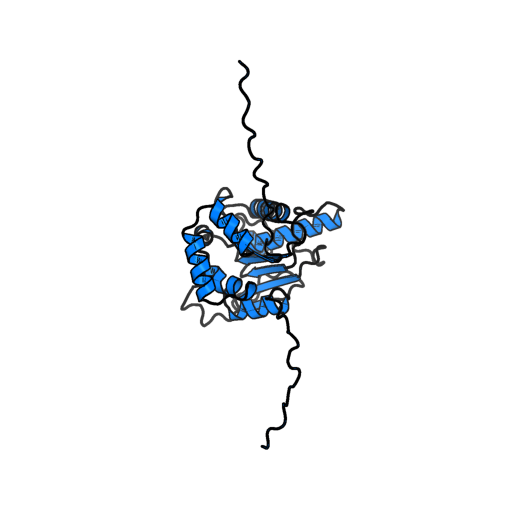LA A C 1
ATOM 1507 O O . ALA A 1 195 ? 2.193 -6.586 8.671 1.00 92.56 195 ALA A O 1
ATOM 1508 N N . THR A 1 196 ? 3.101 -8.076 10.075 1.00 90.69 196 THR A N 1
ATOM 1509 C CA . THR A 1 196 ? 4.480 -7.917 9.604 1.00 90.69 196 THR A CA 1
ATOM 1510 C C . THR A 1 196 ? 4.995 -9.249 9.077 1.00 90.69 196 THR A C 1
ATOM 1512 O O . THR A 1 196 ? 4.738 -10.294 9.670 1.00 90.69 196 THR A O 1
ATOM 1515 N N . ILE A 1 197 ? 5.720 -9.230 7.965 1.00 89.56 197 ILE A N 1
ATOM 1516 C CA . ILE A 1 197 ? 6.363 -10.404 7.378 1.00 89.56 197 ILE A CA 1
ATOM 1517 C C . ILE A 1 197 ? 7.852 -10.115 7.266 1.00 89.56 197 ILE A C 1
ATOM 1519 O O . ILE A 1 197 ? 8.235 -9.149 6.613 1.00 89.56 197 ILE A O 1
ATOM 1523 N N . ASN A 1 198 ? 8.674 -10.959 7.882 1.00 81.62 198 ASN A N 1
ATOM 1524 C CA . ASN A 1 198 ? 10.123 -10.801 7.940 1.00 81.62 198 ASN A CA 1
ATOM 1525 C C . ASN A 1 198 ? 10.841 -12.068 7.457 1.00 81.62 198 ASN A C 1
ATOM 1527 O O . ASN A 1 198 ? 10.308 -13.181 7.508 1.00 81.62 198 ASN A O 1
ATOM 1531 N N . ASN A 1 199 ? 12.069 -11.888 6.981 1.00 72.12 199 ASN A N 1
ATOM 1532 C CA . ASN A 1 199 ? 12.977 -12.975 6.633 1.00 72.12 199 ASN A CA 1
ATOM 1533 C C . ASN A 1 199 ? 13.594 -13.596 7.907 1.00 72.12 199 ASN A C 1
ATOM 1535 O O . ASN A 1 199 ? 13.971 -12.871 8.820 1.00 72.12 199 ASN A O 1
ATOM 1539 N N . TRP A 1 200 ? 13.758 -14.925 7.959 1.00 57.75 200 TRP A N 1
ATOM 1540 C CA . TRP A 1 200 ? 14.377 -15.640 9.088 1.00 57.75 200 TRP A CA 1
ATOM 1541 C C . TRP A 1 200 ? 15.806 -15.178 9.437 1.00 57.75 200 TRP A C 1
ATOM 1543 O O . TRP A 1 200 ? 16.203 -15.274 10.597 1.00 57.75 200 TRP A O 1
ATOM 1553 N N . TYR A 1 201 ? 16.581 -14.653 8.477 1.00 57.34 201 TYR A N 1
ATOM 1554 C CA . TYR A 1 201 ? 17.906 -14.061 8.756 1.00 57.34 201 TYR A CA 1
ATOM 1555 C C . TYR A 1 201 ? 17.844 -12.707 9.474 1.00 57.34 201 TYR A C 1
ATOM 1557 O O . TYR A 1 201 ? 18.882 -12.122 9.777 1.00 57.34 201 TYR A O 1
ATOM 1565 N N . ASP A 1 202 ? 16.643 -12.224 9.777 1.00 57.91 202 ASP A N 1
ATOM 1566 C CA . ASP A 1 202 ? 16.408 -11.006 10.527 1.00 57.91 202 ASP A CA 1
ATOM 1567 C C . ASP A 1 202 ? 15.817 -11.305 11.921 1.00 57.91 202 ASP A C 1
ATOM 1569 O O . ASP A 1 202 ? 14.605 -11.187 12.131 1.00 57.91 202 ASP A O 1
ATOM 1573 N N . PRO A 1 203 ? 16.652 -11.694 12.906 1.00 47.47 203 PRO A N 1
ATOM 1574 C CA . PRO A 1 203 ? 16.192 -11.986 14.263 1.00 47.47 203 PRO A CA 1
ATOM 1575 C C . PRO A 1 203 ? 15.730 -10.733 15.022 1.00 47.47 203 PRO A C 1
ATOM 1577 O O . PRO A 1 203 ? 14.935 -10.857 15.954 1.00 47.47 203 PRO A O 1
ATOM 1580 N N . SER A 1 204 ? 16.183 -9.532 14.631 1.00 49.41 204 SER A N 1
ATOM 1581 C CA . SER A 1 204 ? 15.641 -8.274 15.162 1.00 49.41 204 SER A CA 1
ATOM 1582 C C . SER A 1 204 ? 14.326 -7.880 14.495 1.00 49.41 204 SER A C 1
ATOM 1584 O O . SER A 1 204 ? 13.582 -7.116 15.104 1.00 49.41 204 SER A O 1
ATOM 1586 N N . GLY A 1 205 ? 14.057 -8.422 13.297 1.00 53.84 205 GLY A N 1
ATOM 1587 C CA . GLY A 1 205 ? 12.784 -8.461 12.586 1.00 53.84 205 GLY A CA 1
ATOM 1588 C C . GLY A 1 205 ? 12.081 -7.133 12.657 1.00 53.84 205 GLY A C 1
ATOM 1589 O O . GLY A 1 205 ? 11.285 -6.987 13.577 1.00 53.84 205 GLY A O 1
ATOM 1590 N N . GLY A 1 206 ? 12.379 -6.187 11.760 1.00 65.31 206 GLY A N 1
ATOM 1591 C CA . GLY A 1 206 ? 11.726 -4.873 11.744 1.00 65.31 206 GLY A CA 1
ATOM 1592 C C . GLY A 1 206 ? 10.218 -5.061 11.906 1.00 65.31 206 GLY A C 1
ATOM 1593 O O . GLY A 1 206 ? 9.536 -5.463 10.970 1.00 65.31 206 GLY A O 1
ATOM 1594 N N . ARG A 1 207 ? 9.705 -4.873 13.127 1.00 80.12 207 ARG A N 1
ATOM 1595 C CA . ARG A 1 207 ? 8.357 -5.288 13.526 1.00 80.12 207 ARG A CA 1
ATOM 1596 C C . ARG A 1 207 ? 7.664 -4.150 14.216 1.00 80.12 207 ARG A C 1
ATOM 1598 O O . ARG A 1 207 ? 8.246 -3.441 15.036 1.00 80.12 207 ARG A O 1
ATOM 1605 N N . LEU A 1 208 ? 6.384 -4.029 13.920 1.00 84.06 208 LEU A N 1
ATOM 1606 C CA . LEU A 1 208 ? 5.521 -3.162 14.692 1.00 84.06 208 LEU A CA 1
ATOM 1607 C C . LEU A 1 208 ? 5.228 -3.859 16.020 1.00 84.06 208 LEU A C 1
ATOM 1609 O O . LEU A 1 208 ? 4.803 -5.016 16.058 1.00 84.06 208 LEU A O 1
ATOM 1613 N N . ALA A 1 209 ? 5.508 -3.175 17.126 1.00 82.00 209 ALA A N 1
ATOM 1614 C CA . ALA A 1 209 ? 5.222 -3.711 18.449 1.00 82.00 209 ALA A CA 1
ATOM 1615 C C . ALA A 1 209 ? 3.718 -4.020 18.575 1.00 82.00 209 ALA A C 1
ATOM 1617 O O . ALA A 1 209 ? 2.875 -3.219 18.170 1.00 82.00 209 ALA A O 1
ATOM 1618 N N . GLY A 1 210 ? 3.386 -5.200 19.113 1.00 81.38 210 GLY A N 1
ATOM 1619 C CA . GLY A 1 210 ? 1.999 -5.646 19.294 1.00 81.38 210 GLY A CA 1
ATOM 1620 C C . GLY A 1 210 ? 1.288 -6.144 18.027 1.00 81.38 210 GLY A C 1
ATOM 1621 O O . GLY A 1 210 ? 0.081 -6.384 18.082 1.00 81.38 210 GLY A O 1
ATOM 1622 N N . VAL A 1 211 ? 2.006 -6.310 16.910 1.00 87.62 211 VAL A N 1
ATOM 1623 C CA . VAL A 1 211 ? 1.472 -6.789 15.624 1.00 87.62 211 VAL A CA 1
ATOM 1624 C C . VAL A 1 211 ? 1.948 -8.225 15.335 1.00 87.62 211 VAL A C 1
ATOM 1626 O O . VAL A 1 211 ? 3.120 -8.529 15.580 1.00 87.62 211 VAL A O 1
ATOM 1629 N N . PRO A 1 212 ? 1.083 -9.125 14.815 1.00 89.00 212 PRO A N 1
ATOM 1630 C CA . PRO A 1 212 ? 1.484 -10.458 14.365 1.00 89.00 212 PRO A CA 1
ATOM 1631 C C . PRO A 1 212 ? 2.661 -10.428 13.385 1.00 89.00 212 PRO A C 1
ATOM 1633 O O . PRO A 1 212 ? 2.669 -9.644 12.434 1.00 89.00 212 PRO A O 1
ATOM 1636 N N . ASN A 1 213 ? 3.638 -11.313 13.599 1.00 87.44 213 ASN A N 1
ATOM 1637 C CA . ASN A 1 213 ? 4.834 -11.415 12.768 1.00 87.44 213 ASN A CA 1
ATOM 1638 C C . ASN A 1 213 ? 4.963 -12.805 12.129 1.00 87.44 213 ASN A C 1
ATOM 1640 O O . ASN A 1 213 ? 5.046 -13.814 12.832 1.00 87.44 213 ASN A O 1
ATOM 1644 N N . TYR A 1 214 ? 5.054 -12.845 10.802 1.00 87.69 214 TYR A N 1
ATOM 1645 C CA . TYR A 1 214 ? 5.217 -14.055 10.002 1.00 87.69 214 TYR A CA 1
ATOM 1646 C C . TYR A 1 214 ? 6.666 -14.166 9.529 1.00 87.69 214 TYR A C 1
ATOM 1648 O O . TYR A 1 214 ? 7.197 -13.251 8.908 1.00 87.69 214 TYR A O 1
ATOM 1656 N N . GLN A 1 215 ? 7.307 -15.295 9.824 1.00 81.19 215 GLN A N 1
ATOM 1657 C CA . GLN A 1 215 ? 8.699 -15.555 9.454 1.00 81.19 215 GLN A CA 1
ATOM 1658 C C . GLN A 1 215 ? 8.778 -16.415 8.190 1.00 81.19 215 GLN A C 1
ATOM 1660 O O . GLN A 1 215 ? 8.123 -17.458 8.103 1.00 81.19 215 GLN A O 1
ATOM 1665 N N . VAL A 1 216 ? 9.607 -16.007 7.228 1.00 76.06 216 VAL A N 1
ATOM 1666 C CA . VAL A 1 216 ? 9.863 -16.755 5.986 1.00 76.06 216 VAL A CA 1
ATOM 1667 C C . VAL A 1 216 ? 11.205 -17.473 6.094 1.00 76.06 216 VAL A C 1
ATOM 1669 O O . VAL A 1 216 ? 12.238 -16.827 6.249 1.00 76.06 216 VAL A O 1
ATOM 1672 N N . ARG A 1 217 ? 11.206 -18.813 6.023 1.00 65.69 217 ARG A N 1
ATOM 1673 C CA . ARG A 1 217 ? 12.444 -19.613 6.004 1.00 65.69 217 ARG A CA 1
ATOM 1674 C C . ARG A 1 217 ? 13.125 -19.501 4.637 1.00 65.69 217 ARG A C 1
ATOM 1676 O O . ARG A 1 217 ? 12.509 -19.791 3.617 1.00 65.69 217 ARG A O 1
ATOM 1683 N N . THR A 1 218 ? 14.398 -19.125 4.651 1.00 53.78 218 THR A N 1
ATOM 1684 C CA . THR A 1 218 ? 15.160 -18.581 3.517 1.00 53.78 218 THR A CA 1
ATOM 1685 C C . THR A 1 218 ? 15.850 -19.575 2.597 1.00 53.78 218 THR A C 1
ATOM 1687 O O . THR A 1 218 ? 16.320 -19.190 1.532 1.00 53.78 218 THR A O 1
ATOM 1690 N N . TRP A 1 219 ? 15.977 -20.843 2.980 1.00 44.47 219 TRP A N 1
ATOM 1691 C CA . TRP A 1 219 ? 16.973 -21.693 2.321 1.00 44.47 219 TRP A CA 1
ATOM 1692 C C . TRP A 1 219 ? 16.618 -22.106 0.880 1.00 44.47 219 TRP A C 1
ATOM 1694 O O . TRP A 1 219 ? 17.518 -22.347 0.085 1.00 44.47 219 TRP A O 1
ATOM 1704 N N . ASN A 1 220 ? 15.335 -22.074 0.502 1.00 45.78 220 ASN A N 1
ATOM 1705 C CA . ASN A 1 220 ? 14.902 -22.317 -0.883 1.00 45.78 220 ASN A CA 1
ATOM 1706 C C . ASN A 1 220 ? 14.825 -21.042 -1.753 1.00 45.78 220 ASN A C 1
ATOM 1708 O O . ASN A 1 220 ? 14.552 -21.153 -2.945 1.00 45.78 220 ASN A O 1
ATOM 1712 N N . ASP A 1 221 ? 15.079 -19.851 -1.194 1.00 46.06 221 ASP A N 1
ATOM 1713 C CA . ASP A 1 221 ? 14.792 -18.560 -1.857 1.00 46.06 221 ASP A CA 1
ATOM 1714 C C . ASP A 1 221 ? 16.002 -17.938 -2.547 1.00 46.06 221 ASP A C 1
ATOM 1716 O O . ASP A 1 221 ? 15.856 -17.161 -3.486 1.00 46.06 221 ASP A O 1
ATOM 1720 N N . ASN A 1 222 ? 17.208 -18.338 -2.146 1.00 42.09 222 ASN A N 1
ATOM 1721 C CA . ASN A 1 222 ? 18.445 -17.837 -2.742 1.00 42.09 222 ASN A CA 1
ATOM 1722 C C . ASN A 1 222 ? 18.710 -18.379 -4.160 1.00 42.09 222 ASN A C 1
ATOM 1724 O O . ASN A 1 222 ? 19.596 -17.870 -4.839 1.00 42.09 222 ASN A O 1
ATOM 1728 N N . PHE A 1 223 ? 17.964 -19.394 -4.615 1.00 41.47 223 PHE A N 1
ATOM 1729 C CA . PHE A 1 223 ? 18.149 -20.006 -5.939 1.00 41.47 223 PHE A CA 1
ATOM 1730 C C . PHE A 1 223 ? 17.155 -19.502 -6.998 1.00 41.47 223 PHE A C 1
ATOM 1732 O O . PHE A 1 223 ? 17.427 -19.623 -8.190 1.00 41.47 223 PHE A O 1
ATOM 1739 N N . HIS A 1 224 ? 16.050 -18.872 -6.581 1.00 44.91 224 HIS A N 1
ATOM 1740 C CA . HIS A 1 224 ? 15.098 -18.191 -7.462 1.00 44.91 224 HIS A CA 1
ATOM 1741 C C . HIS A 1 224 ? 14.663 -16.871 -6.806 1.00 44.91 224 HIS A C 1
ATOM 1743 O O . HIS A 1 224 ? 13.732 -16.873 -6.003 1.00 44.91 224 HIS A O 1
ATOM 1749 N N . PRO A 1 225 ? 15.310 -15.737 -7.131 1.00 51.78 225 PRO A N 1
ATOM 1750 C CA . PRO A 1 225 ? 15.163 -14.479 -6.389 1.00 51.78 225 PRO A CA 1
ATOM 1751 C C . PRO A 1 225 ? 13.801 -13.780 -6.568 1.00 51.78 225 PRO A C 1
ATOM 1753 O O . PRO A 1 225 ? 13.638 -12.639 -6.137 1.00 51.78 225 PRO A O 1
ATOM 1756 N N . TRP A 1 226 ? 12.828 -14.432 -7.216 1.00 54.03 226 TRP A N 1
ATOM 1757 C CA . TRP A 1 226 ? 11.582 -13.815 -7.647 1.00 54.03 226 TRP A CA 1
ATOM 1758 C C . TRP A 1 226 ? 10.346 -14.706 -7.428 1.00 54.03 226 TRP A C 1
ATOM 1760 O O . TRP A 1 226 ? 10.318 -15.832 -7.927 1.00 54.03 226 TRP A O 1
ATOM 1770 N N . PRO A 1 227 ? 9.295 -14.205 -6.743 1.00 58.28 227 PRO A N 1
ATOM 1771 C CA . PRO A 1 227 ? 9.187 -12.881 -6.121 1.00 58.28 227 PRO A CA 1
ATOM 1772 C C . PRO A 1 227 ? 9.970 -12.768 -4.793 1.00 58.28 227 PRO A C 1
ATOM 1774 O O . PRO A 1 227 ? 10.263 -13.795 -4.178 1.00 58.28 227 PRO A O 1
ATOM 1777 N N . PRO A 1 228 ? 10.309 -11.538 -4.348 1.00 66.25 228 PRO A N 1
ATOM 1778 C CA . PRO A 1 228 ? 11.082 -11.308 -3.124 1.00 66.25 228 PRO A CA 1
ATOM 1779 C C . PRO A 1 228 ? 10.456 -11.932 -1.864 1.00 66.25 228 PRO A C 1
ATOM 1781 O O . PRO A 1 228 ? 9.290 -12.337 -1.841 1.00 66.25 228 PRO A O 1
ATOM 1784 N N . HIS A 1 229 ? 11.240 -12.024 -0.787 1.00 68.12 229 HIS A N 1
ATOM 1785 C CA . HIS A 1 229 ? 10.832 -12.665 0.466 1.00 68.12 229 HIS A CA 1
ATOM 1786 C C . HIS A 1 229 ? 9.467 -12.166 0.965 1.00 68.12 229 HIS A C 1
ATOM 1788 O O . HIS A 1 229 ? 9.157 -10.980 0.933 1.00 68.12 229 HIS A O 1
ATOM 1794 N N . GLY A 1 230 ? 8.625 -13.093 1.427 1.00 69.31 230 GLY A N 1
ATOM 1795 C CA . GLY A 1 230 ? 7.282 -12.766 1.916 1.00 69.31 230 GLY A CA 1
ATOM 1796 C C . GLY A 1 230 ? 6.226 -12.544 0.831 1.00 69.31 230 GLY A C 1
ATOM 1797 O O . GLY A 1 230 ? 5.044 -12.482 1.156 1.00 69.31 230 GLY A O 1
ATOM 1798 N N . MET A 1 231 ? 6.598 -12.537 -0.452 1.00 77.50 231 MET A N 1
ATOM 1799 C CA . MET A 1 231 ? 5.677 -12.318 -1.578 1.00 77.50 231 MET A CA 1
ATOM 1800 C C . MET A 1 231 ? 5.058 -13.608 -2.144 1.00 77.50 231 MET A C 1
ATOM 1802 O O . MET A 1 231 ? 4.529 -13.629 -3.251 1.00 77.50 231 MET A O 1
ATOM 1806 N N . LYS A 1 232 ? 5.129 -14.717 -1.401 1.00 78.00 232 LYS A N 1
ATOM 1807 C CA . LYS A 1 232 ? 4.722 -16.048 -1.878 1.00 78.00 232 LYS A CA 1
ATOM 1808 C C . LYS A 1 232 ? 3.269 -16.380 -1.557 1.00 78.00 232 LYS A C 1
ATOM 1810 O O . LYS A 1 232 ? 2.767 -16.045 -0.486 1.00 78.00 232 LYS A O 1
ATOM 1815 N N . SER A 1 233 ? 2.650 -17.192 -2.416 1.00 76.75 233 SER A N 1
ATOM 1816 C CA . SER A 1 233 ? 1.240 -17.608 -2.305 1.00 76.75 233 SER A CA 1
ATOM 1817 C C . SER A 1 233 ? 0.871 -18.242 -0.956 1.00 76.75 233 SER A C 1
ATOM 1819 O O . SER A 1 233 ? -0.144 -17.876 -0.367 1.00 76.75 233 SER A O 1
ATOM 1821 N N . GLY A 1 234 ? 1.712 -19.125 -0.403 1.00 81.94 234 GLY A N 1
ATOM 1822 C CA . GLY A 1 234 ? 1.427 -19.761 0.892 1.00 81.94 234 GLY A CA 1
ATOM 1823 C C . GLY A 1 234 ? 1.334 -18.770 2.061 1.00 81.94 234 GLY A C 1
ATOM 1824 O O . GLY A 1 234 ? 0.495 -18.935 2.945 1.00 81.94 234 GLY A O 1
ATOM 1825 N N . LEU A 1 235 ? 2.154 -17.714 2.044 1.00 86.75 235 LEU A N 1
ATOM 1826 C CA . LEU A 1 235 ? 2.091 -16.648 3.045 1.00 86.75 235 LEU A CA 1
ATOM 1827 C C . LEU A 1 235 ? 0.927 -15.705 2.783 1.00 86.75 235 LEU A C 1
ATOM 1829 O O . LEU A 1 235 ? 0.221 -15.378 3.730 1.00 86.75 235 LEU A O 1
ATOM 1833 N N . ALA A 1 236 ? 0.682 -15.339 1.523 1.00 90.06 236 ALA A N 1
ATOM 1834 C CA . ALA A 1 236 ? -0.466 -14.518 1.158 1.00 90.06 236 ALA A CA 1
ATOM 1835 C C . ALA A 1 236 ? -1.776 -15.126 1.680 1.00 90.06 236 ALA A C 1
ATOM 1837 O O . ALA A 1 236 ? -2.538 -14.447 2.364 1.00 90.06 236 ALA A O 1
ATOM 1838 N N . ARG A 1 237 ? -1.997 -16.430 1.448 1.00 90.06 237 ARG A N 1
ATOM 1839 C CA . ARG A 1 237 ? -3.185 -17.154 1.936 1.00 90.06 237 ARG A CA 1
ATOM 1840 C C . ARG A 1 237 ? -3.306 -17.122 3.449 1.00 90.06 237 ARG A C 1
ATOM 1842 O O . ARG A 1 237 ? -4.378 -16.820 3.963 1.00 90.06 237 ARG A O 1
ATOM 1849 N N . ARG A 1 238 ? -2.215 -17.424 4.151 1.00 90.81 238 ARG A N 1
ATOM 1850 C CA . ARG A 1 238 ? -2.208 -17.449 5.614 1.00 90.81 238 ARG A CA 1
ATOM 1851 C C . ARG A 1 238 ? -2.487 -16.065 6.199 1.00 90.81 238 ARG A C 1
ATOM 1853 O O . ARG A 1 238 ? -3.392 -15.925 7.006 1.00 90.81 238 ARG A O 1
ATOM 1860 N N . VAL A 1 239 ? -1.743 -15.050 5.768 1.00 93.12 239 VAL A N 1
ATOM 1861 C CA . VAL A 1 239 ? -1.836 -13.691 6.319 1.00 93.12 239 VAL A CA 1
ATOM 1862 C C . VAL A 1 239 ? -3.187 -13.057 5.999 1.00 93.12 239 VAL A C 1
ATOM 1864 O O . VAL A 1 239 ? -3.820 -12.500 6.890 1.00 93.12 239 VAL A O 1
ATOM 1867 N N . LEU A 1 240 ? -3.667 -13.160 4.754 1.00 93.75 240 LEU A N 1
ATOM 1868 C CA . LEU A 1 240 ? -4.990 -12.634 4.399 1.00 93.75 240 LEU A CA 1
ATOM 1869 C C . LEU A 1 240 ? -6.113 -13.394 5.114 1.00 93.75 240 LEU A C 1
ATOM 1871 O O . LEU A 1 240 ? -7.106 -12.773 5.481 1.00 93.75 240 LEU A O 1
ATOM 1875 N N . GLY A 1 241 ? -5.962 -14.702 5.342 1.00 91.56 241 GLY A N 1
ATOM 1876 C CA . GLY A 1 241 ? -6.900 -15.496 6.137 1.00 91.56 241 GLY A CA 1
ATOM 1877 C C . GLY A 1 241 ? -6.968 -15.033 7.593 1.00 91.56 241 GLY A C 1
ATOM 1878 O O . GLY A 1 241 ? -8.052 -14.720 8.078 1.00 91.56 241 GLY A O 1
ATOM 1879 N N . ASP A 1 242 ? -5.815 -14.904 8.254 1.00 92.50 242 ASP A N 1
ATOM 1880 C CA . ASP A 1 242 ? -5.715 -14.475 9.657 1.00 92.50 242 ASP A CA 1
ATOM 1881 C C . ASP A 1 242 ? -6.258 -13.051 9.876 1.00 92.50 242 ASP A C 1
ATOM 1883 O O . ASP A 1 242 ? -6.828 -12.752 10.924 1.00 92.50 242 ASP A O 1
ATOM 1887 N N . LEU A 1 243 ? -6.110 -12.169 8.881 1.00 91.62 243 LEU A N 1
ATOM 1888 C CA . LEU A 1 243 ? -6.658 -10.810 8.914 1.00 91.62 243 LEU A CA 1
ATOM 1889 C C . LEU A 1 243 ? -8.145 -10.735 8.523 1.00 91.62 243 LEU A C 1
ATOM 1891 O O . LEU A 1 243 ? -8.737 -9.669 8.645 1.00 91.62 243 LEU A O 1
ATOM 1895 N N . GLY A 1 244 ? -8.756 -11.816 8.022 1.00 90.62 244 GLY A N 1
ATOM 1896 C CA . GLY A 1 244 ? -10.111 -11.771 7.450 1.00 90.62 244 GLY A CA 1
ATOM 1897 C C . GLY A 1 244 ? -10.197 -10.984 6.132 1.00 90.62 244 GLY A C 1
ATOM 1898 O O . GLY A 1 244 ? -11.270 -10.541 5.728 1.00 90.62 244 GLY A O 1
ATOM 1899 N N . ALA A 1 245 ? -9.064 -10.806 5.451 1.00 88.06 245 ALA A N 1
ATOM 1900 C CA . ALA A 1 245 ? -8.908 -10.067 4.202 1.00 88.06 245 ALA A CA 1
ATOM 1901 C C . ALA A 1 245 ? -8.933 -10.965 2.948 1.00 88.06 245 ALA A C 1
ATOM 1903 O O . ALA A 1 245 ? -8.728 -10.469 1.841 1.00 88.06 245 ALA A O 1
ATOM 1904 N N . GLY A 1 246 ? -9.173 -12.272 3.090 1.00 79.88 246 GLY A N 1
ATOM 1905 C CA . GLY A 1 246 ? -9.418 -13.190 1.969 1.00 79.88 246 GLY A CA 1
ATOM 1906 C C . GLY A 1 246 ? -10.826 -13.038 1.372 1.00 79.88 246 GLY A C 1
ATOM 1907 O O . GLY A 1 246 ? -11.655 -12.307 1.927 1.00 79.88 246 GLY A O 1
ATOM 1908 N N . PRO A 1 247 ? -11.137 -13.671 0.230 1.00 76.75 247 PRO A N 1
ATOM 1909 C CA . PRO A 1 247 ? -12.506 -13.746 -0.266 1.00 76.75 247 PRO A CA 1
ATOM 1910 C C . PRO A 1 247 ? -13.392 -14.374 0.814 1.00 76.75 247 PRO A C 1
ATOM 1912 O O . PRO A 1 247 ? -13.038 -15.393 1.407 1.00 76.75 247 PRO A O 1
ATOM 1915 N N . SER A 1 248 ? -14.526 -13.738 1.109 1.00 58.19 248 SER A N 1
ATOM 1916 C CA . SER A 1 248 ? -15.523 -14.343 1.984 1.00 58.19 248 SER A CA 1
ATOM 1917 C C . SER A 1 248 ? -16.032 -15.579 1.257 1.00 58.19 248 SER A C 1
ATOM 1919 O O . SER A 1 248 ? -16.685 -15.451 0.223 1.00 58.19 248 SER A O 1
ATOM 1921 N N . LEU A 1 249 ? -15.704 -16.770 1.758 1.00 44.25 249 LEU A N 1
ATOM 1922 C CA . LEU A 1 249 ? -16.420 -17.968 1.352 1.00 44.25 249 LEU A CA 1
ATOM 1923 C C . LEU A 1 249 ? -17.869 -17.734 1.769 1.00 44.25 249 LEU A C 1
ATOM 1925 O O . LEU A 1 249 ? -18.206 -17.815 2.950 1.00 44.25 249 LEU A O 1
ATOM 1929 N N . VAL A 1 250 ? -18.718 -17.381 0.808 1.00 36.03 250 VAL A N 1
ATOM 1930 C CA . VAL A 1 250 ? -20.151 -17.565 0.976 1.00 36.03 250 VAL A CA 1
ATOM 1931 C C . VAL A 1 250 ? -20.310 -19.073 1.068 1.00 36.03 250 VAL A C 1
ATOM 1933 O O . VAL A 1 250 ? -20.306 -19.770 0.058 1.00 36.03 250 VAL A O 1
ATOM 1936 N N . VAL A 1 251 ? -20.364 -19.590 2.293 1.00 32.97 251 VAL A N 1
ATOM 1937 C CA . VAL A 1 251 ? -20.894 -20.923 2.542 1.00 32.97 251 VAL A CA 1
ATOM 1938 C C . VAL A 1 251 ? -22.362 -20.821 2.154 1.00 32.97 251 VAL A C 1
ATOM 1940 O O . VAL A 1 251 ? -23.208 -20.411 2.946 1.00 32.97 251 VAL A O 1
ATOM 1943 N N . THR A 1 252 ? -22.668 -21.101 0.890 1.00 32.06 252 THR A N 1
ATOM 1944 C CA . THR A 1 252 ? -24.024 -21.456 0.506 1.00 32.06 252 THR A CA 1
ATOM 1945 C C . THR A 1 252 ? -24.315 -22.746 1.252 1.00 32.06 252 THR A C 1
ATOM 1947 O O . THR A 1 252 ? -23.856 -23.811 0.849 1.00 32.06 252 THR A O 1
ATOM 1950 N N . ASN A 1 253 ? -25.007 -22.639 2.386 1.00 35.38 253 ASN A N 1
ATOM 1951 C CA . ASN A 1 253 ? -25.640 -23.778 3.033 1.00 35.38 253 ASN A CA 1
ATOM 1952 C C . ASN A 1 253 ? -26.619 -24.384 2.024 1.00 35.38 253 ASN A C 1
ATOM 1954 O O . ASN A 1 253 ? -27.767 -23.963 1.924 1.00 35.38 253 ASN A O 1
ATOM 1958 N N . ALA A 1 254 ? -26.128 -25.329 1.236 1.00 39.88 254 ALA A N 1
ATOM 1959 C CA . ALA A 1 254 ? -26.905 -26.129 0.310 1.00 39.88 254 ALA A CA 1
ATOM 1960 C C . ALA A 1 254 ? -26.407 -27.579 0.319 1.00 39.88 254 ALA A C 1
ATOM 1962 O O . ALA A 1 254 ? -26.397 -28.231 -0.711 1.00 39.88 254 ALA A O 1
ATOM 1963 N N . ASP A 1 255 ? -26.062 -28.097 1.499 1.00 35.53 255 ASP A N 1
ATOM 1964 C CA . ASP A 1 255 ? -26.161 -29.531 1.774 1.00 35.53 255 ASP A CA 1
ATOM 1965 C C . ASP A 1 255 ? -27.453 -29.767 2.562 1.00 35.53 255 ASP A C 1
ATOM 1967 O O . ASP A 1 255 ? -27.459 -30.139 3.734 1.00 35.53 255 ASP A O 1
ATOM 1971 N N . THR A 1 256 ? -28.588 -29.486 1.914 1.00 34.81 256 THR A N 1
ATOM 1972 C CA . THR A 1 256 ? -29.845 -30.115 2.322 1.00 34.81 256 THR A CA 1
ATOM 1973 C C . THR A 1 256 ? -29.957 -31.401 1.524 1.00 34.81 256 THR A C 1
ATOM 1975 O O . THR A 1 256 ? -30.151 -31.392 0.312 1.00 34.81 256 THR A O 1
ATOM 1978 N N . VAL A 1 257 ? -29.765 -32.499 2.243 1.00 38.22 257 VAL A N 1
ATOM 1979 C CA . VAL A 1 257 ? -30.006 -33.881 1.840 1.00 38.22 257 VAL A CA 1
ATOM 1980 C C . VAL A 1 257 ? -31.273 -33.991 0.985 1.00 38.22 257 VAL A C 1
ATOM 1982 O O . VAL A 1 257 ? -32.365 -33.676 1.450 1.00 38.22 257 VAL A O 1
ATOM 1985 N N . SER A 1 258 ? -31.136 -34.524 -0.230 1.00 27.97 258 SER A N 1
ATOM 1986 C CA . SER A 1 258 ? -32.234 -35.198 -0.924 1.00 27.97 258 SER A CA 1
ATOM 1987 C C . SER A 1 258 ? -31.814 -36.634 -1.215 1.00 27.97 258 SER A C 1
ATOM 1989 O O . SER A 1 258 ? -31.205 -36.950 -2.234 1.00 27.97 258 SER A O 1
ATOM 1991 N N . LEU A 1 259 ? -32.125 -37.512 -0.263 1.00 34.56 259 LEU A N 1
ATOM 1992 C CA . LEU A 1 259 ? -32.363 -38.922 -0.540 1.00 34.56 259 LEU A CA 1
ATOM 1993 C C . LEU A 1 259 ? -33.726 -38.999 -1.242 1.00 34.56 259 LEU A C 1
ATOM 1995 O O . LEU A 1 259 ? -34.758 -39.073 -0.578 1.00 34.56 259 LEU A O 1
ATOM 1999 N N . SER A 1 260 ? -33.752 -38.962 -2.577 1.00 33.38 260 SER A N 1
ATOM 2000 C CA . SER A 1 260 ? -34.949 -39.372 -3.314 1.00 33.38 260 SER A CA 1
ATOM 2001 C C . SER A 1 260 ? -34.969 -40.896 -3.394 1.00 33.38 260 SER A C 1
ATOM 2003 O O . SER A 1 260 ? -34.316 -41.517 -4.234 1.00 33.38 260 SER A O 1
ATOM 2005 N N . SER A 1 261 ? -35.709 -41.492 -2.469 1.00 40.12 261 SER A N 1
ATOM 2006 C CA . SER A 1 261 ? -36.203 -42.857 -2.564 1.00 40.12 261 SER A CA 1
ATOM 2007 C C . SER A 1 261 ? -37.079 -43.063 -3.806 1.00 40.12 261 SER A C 1
ATOM 2009 O O . SER A 1 261 ? -37.766 -42.147 -4.250 1.00 40.12 261 SER A O 1
ATOM 2011 N N . SER A 1 262 ? -37.109 -44.327 -4.238 1.00 34.72 262 SER A N 1
ATOM 2012 C CA . SER A 1 262 ? -38.106 -45.016 -5.071 1.00 34.72 262 SER A CA 1
ATOM 2013 C C . SER A 1 262 ? -38.210 -44.660 -6.555 1.00 34.72 262 SER A C 1
ATOM 2015 O O . SER A 1 262 ? -38.779 -43.636 -6.909 1.00 34.72 262 SER A O 1
ATOM 2017 N N . VAL A 1 263 ? -37.866 -45.640 -7.400 1.00 34.09 263 VAL A N 1
ATOM 2018 C CA . VAL A 1 263 ? -38.817 -46.159 -8.394 1.00 34.09 263 VAL A CA 1
ATOM 2019 C C . VAL A 1 263 ? -38.722 -47.689 -8.405 1.00 34.09 263 VAL A C 1
ATOM 2021 O O . VAL A 1 263 ? -37.728 -48.256 -8.850 1.00 34.09 263 VAL A O 1
ATOM 2024 N N . SER A 1 264 ? -39.769 -48.331 -7.890 1.00 36.72 264 SER A N 1
ATOM 2025 C CA . SER A 1 264 ? -40.200 -49.665 -8.306 1.00 36.72 264 SER A CA 1
ATOM 2026 C C . SER A 1 264 ? -41.397 -49.452 -9.228 1.00 36.72 264 SER A C 1
ATOM 2028 O O . SER A 1 264 ? -42.331 -48.746 -8.841 1.00 36.72 264 SER A O 1
ATOM 2030 N N . GLY A 1 265 ? -41.355 -50.047 -10.415 1.00 35.72 265 GLY A N 1
ATOM 2031 C CA . GLY A 1 265 ? -42.412 -50.058 -11.423 1.00 35.72 265 GLY A CA 1
ATOM 2032 C C . GLY A 1 265 ? -41.964 -50.905 -12.596 1.00 35.72 265 GLY A C 1
ATOM 2033 O O . GLY A 1 265 ? -40.988 -50.478 -13.246 1.00 35.72 265 GLY A O 1
#

Solvent-accessible surface area (backbone atoms only — not comparable to full-atom values): 14778 Å² total; per-residue (Å²): 142,79,88,77,81,77,83,78,77,79,76,75,80,72,77,80,89,67,63,42,59,49,32,44,40,39,28,57,27,62,82,35,57,61,40,54,58,52,53,67,57,43,49,30,45,51,25,41,42,72,65,44,52,72,66,54,48,53,53,51,50,56,52,46,54,73,41,54,72,69,56,39,54,51,50,22,41,60,69,14,51,41,68,53,58,37,70,83,37,75,62,25,30,44,44,23,42,35,71,60,50,27,54,50,53,28,50,54,36,32,73,35,58,68,76,24,38,31,35,40,37,12,32,25,57,19,14,38,26,52,53,52,44,46,52,53,31,19,51,17,57,77,65,80,41,78,41,85,26,63,86,11,33,44,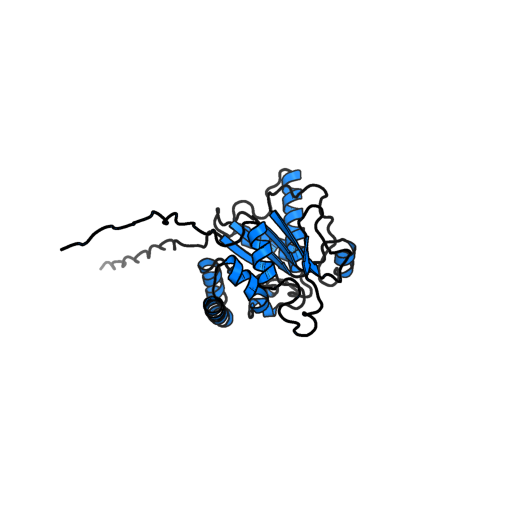68,42,33,40,36,28,25,57,19,50,49,36,56,68,52,15,56,76,30,42,86,41,24,32,71,62,61,86,78,61,92,58,78,53,74,54,89,50,56,51,38,29,29,32,50,58,92,40,86,82,38,52,48,59,80,98,43,56,75,46,75,37,83,58,85,78,43,82,83,50,74,71,54,54,82,68,39,44,49,74,51,29,46,49,56,29,50,78,69,68,56,36,58,79,77,76,76,73,88,70,85,73,85,78,85,80,76,85,88,84,133

Foldseek 3Di:
DDDDDDDDPPPPPPDDPDFPLEAEEEEEAAPCLCCQLVVQLQLLLLCFLQVHDVVRSVVLSVQSNPDDPVSNVVSCRVRNYHYDRQVVAPPRRQAGALVVVLLVVLVVQLPAAESREYAYEAEASGLLNLQVLLVQQLVCVVVVHDRSSPNGYQYAEGEYEQYQQAQVVLVVCVRRNRHGDDQDLDGRPRNHQYEYEHEPVPPVRNDRHPHHYHYFDPPVCVVPVPPHGCSHNVNSNVVCVVSVSGPPPPPPPPPPDDPDDDDDD

Nearest PDB structures (foldseek):
  6a6o-assembly1_A  TM=4.044E-01  e=5.879E-03  Caldicellulosiruptor acetigenus 6A
  3d3n-assembly1_A  TM=4.645E-01  e=2.819E-02  Lactiplantibacillus plantarum WCFS1
  4bzw-assembly1_A  TM=3.843E-01  e=8.865E-02  Lactiplantibacillus plantarum WCFS1
  4v9o-assembly1_BV  TM=2.850E-01  e=9.888E-01  Escherichia coli K-12
  5ajz-assembly1_A-2  TM=3.235E-01  e=3.109E+00  Homo sapiens

pLDDT: mean 80.1, std 20.94, range [27.97, 98.31]

Radius of gyration: 22.23 Å; Cα contacts (8 Å, |Δi|>4): 437; chains: 1; bounding box: 62×83×62 Å

Secondary structure (DSSP, 8-state):
--PPPP--------------SEEEEEE--TT-GGGGT-GGGGHHHHHHHHT--HHHHHHHHHHHHH--HHHHHHHHHHHSEEE--GGGSTTHHHH--HHHHHHHHHHHHHHSPTT-EEEEEEETHHHHHHHHHHHHHHHHHHTTPPPTTTTS-EEEEEEEES---SHHHHHHTGGGTPPP-PPPSSPPSS--EEEEEEETT-TT----TTS-EEEEP-TTTTTS--SPTT-SHHHHHHHHHHTT-S-------------------